Protein AF-A0A158R0H4-F1 (afdb_monomer_lite)

Structure (mmCIF, N/CA/C/O backbone):
data_AF-A0A158R0H4-F1
#
_entry.id   AF-A0A158R0H4-F1
#
loop_
_atom_site.group_PDB
_atom_site.id
_atom_site.type_symbol
_atom_site.label_atom_id
_atom_site.label_alt_id
_atom_site.label_comp_id
_atom_site.label_asym_id
_atom_site.label_entity_id
_atom_site.label_seq_id
_atom_site.pdbx_PDB_ins_code
_atom_site.Cartn_x
_atom_site.Cartn_y
_atom_site.Cartn_z
_atom_site.occupancy
_atom_site.B_iso_or_equiv
_atom_site.auth_seq_id
_atom_site.auth_comp_id
_atom_site.auth_asym_id
_atom_site.auth_atom_id
_atom_site.pdbx_PDB_model_num
ATOM 1 N N . MET A 1 1 ? 40.683 32.127 -16.963 1.00 43.47 1 MET A N 1
ATOM 2 C CA . MET A 1 1 ? 41.664 32.691 -17.918 1.00 43.47 1 MET A CA 1
ATOM 3 C C . MET A 1 1 ? 42.602 31.562 -18.291 1.00 43.47 1 MET A C 1
ATOM 5 O O . MET A 1 1 ? 43.414 31.174 -17.465 1.00 43.47 1 MET A O 1
ATOM 9 N N . THR A 1 2 ? 42.380 30.959 -19.452 1.00 36.75 2 THR A N 1
ATOM 10 C CA . THR A 1 2 ? 43.068 29.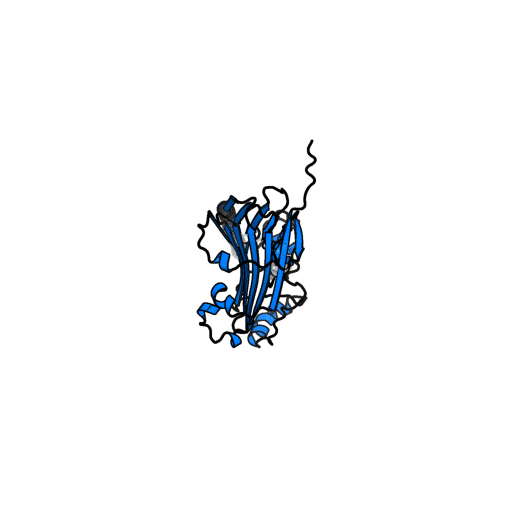752 -19.928 1.00 36.75 2 THR A CA 1
ATOM 11 C C . THR A 1 2 ? 44.446 30.086 -20.508 1.00 36.75 2 THR A C 1
ATOM 13 O O . THR A 1 2 ? 44.705 31.227 -20.900 1.00 36.75 2 THR A O 1
ATOM 16 N N . GLU A 1 3 ? 45.344 29.097 -20.501 1.00 38.19 3 GLU A N 1
ATOM 17 C CA . GLU A 1 3 ? 46.796 29.200 -20.740 1.00 38.19 3 GLU A CA 1
ATOM 18 C C . GLU A 1 3 ? 47.223 29.966 -22.002 1.00 38.19 3 GLU A C 1
ATOM 20 O O . GLU A 1 3 ? 48.320 30.524 -22.042 1.00 38.19 3 GLU A O 1
ATOM 25 N N . SER A 1 4 ? 46.340 30.109 -22.990 1.00 40.56 4 SER A N 1
ATOM 26 C CA . SER A 1 4 ? 46.595 30.841 -24.233 1.00 40.56 4 SER A CA 1
ATOM 27 C C . SER A 1 4 ? 46.918 32.331 -24.028 1.00 40.56 4 SER A C 1
ATOM 29 O O . SER A 1 4 ? 47.690 32.894 -24.799 1.00 40.56 4 SER A O 1
ATOM 31 N N . LEU A 1 5 ? 46.404 32.988 -22.974 1.00 42.03 5 LEU A N 1
ATOM 32 C CA . LEU A 1 5 ? 46.743 34.396 -22.690 1.00 42.03 5 LEU A CA 1
ATOM 33 C C . LEU A 1 5 ? 48.121 34.570 -22.028 1.00 42.03 5 LEU A C 1
ATOM 35 O O . LEU A 1 5 ? 48.741 35.619 -22.194 1.00 42.03 5 LEU A O 1
ATOM 39 N N . LYS A 1 6 ? 48.616 33.561 -21.295 1.00 43.66 6 LYS A N 1
ATOM 40 C CA . LYS A 1 6 ? 49.956 33.612 -20.680 1.00 43.66 6 LYS A CA 1
ATOM 41 C C . LYS A 1 6 ? 51.052 33.532 -21.745 1.00 43.66 6 LYS A C 1
ATOM 43 O O . LYS A 1 6 ? 52.052 34.232 -21.626 1.00 43.66 6 LYS A O 1
ATOM 48 N N . LEU A 1 7 ? 50.816 32.765 -22.812 1.00 41.84 7 LEU A N 1
ATOM 49 C CA . LEU A 1 7 ? 51.717 32.667 -23.964 1.00 41.84 7 LEU A CA 1
ATOM 50 C C . LEU A 1 7 ? 51.836 33.988 -24.736 1.00 41.84 7 LEU A C 1
ATOM 52 O O . LEU A 1 7 ? 52.945 34.401 -25.054 1.00 41.84 7 LEU A O 1
ATOM 56 N N . VAL A 1 8 ? 50.728 34.697 -24.973 1.00 43.34 8 VAL A N 1
ATOM 57 C CA . VAL A 1 8 ? 50.756 35.965 -25.729 1.00 43.34 8 VAL A CA 1
ATOM 58 C C . VAL A 1 8 ? 51.374 37.106 -24.912 1.00 43.34 8 VAL A C 1
ATOM 60 O O . VAL A 1 8 ? 52.144 37.898 -25.449 1.00 43.34 8 VAL A O 1
ATOM 63 N N . VAL A 1 9 ? 51.106 37.178 -23.603 1.00 45.78 9 VAL A N 1
ATOM 64 C CA . VAL A 1 9 ? 51.709 38.204 -22.730 1.00 45.78 9 VAL A CA 1
ATOM 65 C C . VAL A 1 9 ? 53.199 37.924 -22.484 1.00 45.78 9 VAL A C 1
ATOM 67 O O . VAL A 1 9 ? 53.998 38.858 -22.497 1.00 45.78 9 VAL A O 1
ATOM 70 N N . GLY A 1 10 ? 53.595 36.653 -22.344 1.00 41.56 10 GLY A N 1
ATOM 71 C CA . GLY A 1 10 ? 55.002 36.255 -22.221 1.00 41.56 10 GLY A CA 1
ATOM 72 C C . GLY A 1 10 ? 55.829 36.564 -23.473 1.00 41.56 10 GLY A C 1
ATOM 73 O O . GLY A 1 10 ? 56.959 37.034 -23.359 1.00 41.56 10 GLY A O 1
ATOM 74 N N . PHE A 1 11 ? 55.247 36.395 -24.665 1.00 43.25 11 PHE A N 1
ATOM 75 C CA . PHE A 1 11 ? 55.919 36.689 -25.937 1.00 43.25 11 PHE A CA 1
ATOM 76 C C . PHE A 1 11 ? 56.151 38.196 -26.156 1.00 43.25 11 PHE A C 1
ATOM 78 O O . PHE A 1 11 ? 57.165 38.597 -26.722 1.00 43.25 11 PHE A O 1
ATOM 85 N N . VAL A 1 12 ? 55.244 39.047 -25.660 1.00 43.91 12 VAL A N 1
ATOM 86 C CA . VAL A 1 12 ? 55.352 40.513 -25.785 1.00 43.91 12 VAL A CA 1
ATOM 87 C C . VAL A 1 12 ? 56.331 41.111 -24.767 1.00 43.91 12 VAL A C 1
ATOM 89 O O . VAL A 1 12 ? 57.024 42.073 -25.088 1.00 43.91 12 VAL A O 1
ATOM 92 N N . ILE A 1 13 ? 56.444 40.534 -23.566 1.00 46.69 13 ILE A N 1
ATOM 93 C CA . ILE A 1 13 ? 57.413 40.989 -22.553 1.00 46.69 13 ILE A CA 1
ATOM 94 C C . ILE A 1 13 ? 58.842 40.558 -22.931 1.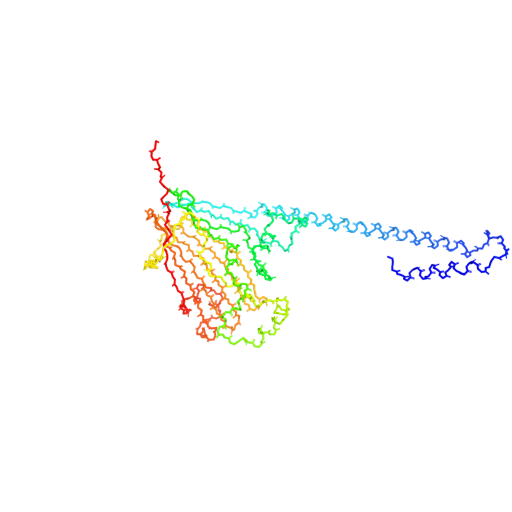00 46.69 13 ILE A C 1
ATOM 96 O O . ILE A 1 13 ? 59.766 41.356 -22.799 1.00 46.69 13 ILE A O 1
ATOM 100 N N . GLY A 1 14 ? 59.024 39.360 -23.504 1.00 38.00 14 GLY A N 1
ATOM 101 C CA . GLY A 1 14 ? 60.336 38.877 -23.960 1.00 38.00 14 GLY A CA 1
ATOM 102 C C . GLY A 1 14 ? 60.940 39.658 -25.137 1.00 38.00 14 GLY A C 1
ATOM 103 O O . GLY A 1 14 ? 62.160 39.731 -25.260 1.00 38.00 14 GLY A O 1
ATOM 104 N N . MET A 1 15 ? 60.119 40.301 -25.977 1.00 39.81 15 MET A N 1
ATOM 105 C CA . MET A 1 15 ? 60.614 41.168 -27.059 1.00 39.81 15 MET A CA 1
ATOM 106 C C . MET A 1 15 ? 61.136 42.530 -26.576 1.00 39.81 15 MET A C 1
ATOM 108 O O . MET A 1 15 ? 61.865 43.191 -27.313 1.00 39.81 15 MET A O 1
ATOM 112 N N . LEU A 1 16 ? 60.790 42.959 -25.358 1.00 42.88 16 LEU A N 1
ATOM 113 C CA . LEU A 1 16 ? 61.165 44.279 -24.841 1.00 42.88 16 LEU A CA 1
ATOM 114 C C . LEU A 1 16 ? 62.509 44.292 -24.095 1.00 42.88 16 LEU A C 1
ATOM 116 O O . LEU A 1 16 ? 63.085 45.366 -23.934 1.00 42.88 16 LEU A O 1
ATOM 120 N N . ASP A 1 17 ? 63.050 43.131 -23.713 1.00 40.06 17 ASP A N 1
ATOM 121 C CA . ASP A 1 17 ? 64.316 43.044 -22.963 1.00 40.06 17 ASP A CA 1
ATOM 122 C C . ASP A 1 17 ? 65.576 43.018 -23.846 1.00 40.06 17 ASP A C 1
ATOM 124 O O . ASP A 1 17 ? 66.674 43.294 -23.366 1.00 40.06 17 ASP A O 1
ATOM 128 N N . ASN A 1 18 ? 65.447 42.770 -25.156 1.00 39.09 18 ASN A N 1
ATOM 129 C CA . ASN A 1 18 ? 66.607 42.683 -26.055 1.00 39.09 18 ASN A CA 1
ATOM 130 C C . ASN A 1 18 ? 66.954 43.996 -26.779 1.00 39.09 18 ASN A C 1
ATOM 132 O O . ASN A 1 18 ? 67.809 44.022 -27.660 1.00 39.09 18 ASN A O 1
ATOM 136 N N . HIS A 1 19 ? 66.313 45.106 -26.405 1.00 34.75 19 HIS A N 1
ATOM 137 C CA . HIS A 1 19 ? 66.588 46.421 -26.986 1.00 34.75 19 HIS A CA 1
ATOM 138 C C . HIS A 1 19 ? 66.766 47.500 -25.916 1.00 34.75 19 HIS A C 1
ATOM 140 O O . HIS A 1 19 ? 66.220 48.601 -25.982 1.00 34.75 19 HIS A O 1
ATOM 146 N N . SER A 1 20 ? 67.616 47.222 -24.927 1.00 40.44 20 SER A N 1
ATOM 147 C CA . SER A 1 20 ? 68.204 48.302 -24.145 1.00 40.44 20 SER A CA 1
ATOM 148 C C . SER A 1 20 ? 69.226 49.036 -25.014 1.00 40.44 20 SER A C 1
ATOM 150 O O . SER A 1 20 ? 70.355 48.575 -25.176 1.00 40.44 20 SER A O 1
ATOM 152 N N . ARG A 1 21 ? 68.824 50.175 -25.595 1.00 38.72 21 ARG A N 1
ATOM 153 C CA . ARG A 1 21 ? 69.573 51.448 -25.537 1.00 38.72 21 ARG A CA 1
ATOM 154 C C . ARG A 1 21 ? 68.927 52.530 -26.404 1.00 38.72 21 ARG A C 1
ATOM 156 O O . ARG A 1 21 ? 68.893 52.427 -27.621 1.00 38.72 21 ARG A O 1
ATOM 163 N N . LYS A 1 22 ? 68.582 53.622 -25.709 1.00 43.88 22 LYS A N 1
ATOM 164 C CA . LYS A 1 22 ? 68.349 54.994 -26.189 1.00 43.88 22 LYS A CA 1
ATOM 165 C C . LYS A 1 22 ? 67.187 55.163 -27.174 1.00 43.88 22 LYS A C 1
ATOM 167 O O . LYS A 1 22 ? 67.374 54.944 -28.354 1.00 43.88 22 LYS A O 1
ATOM 172 N N . VAL A 1 23 ? 66.054 55.684 -26.692 1.00 37.31 23 VAL A N 1
ATOM 173 C CA . VAL A 1 23 ? 65.390 56.920 -27.174 1.00 37.31 23 VAL A CA 1
ATOM 174 C C . VAL A 1 23 ? 64.211 57.240 -26.234 1.00 37.31 23 VAL A C 1
ATOM 176 O O . VAL A 1 23 ? 63.509 56.357 -25.752 1.00 37.31 23 VAL A O 1
ATOM 179 N N . SER A 1 24 ? 64.039 58.528 -25.930 1.00 43.75 24 SER A N 1
ATOM 180 C CA . SER A 1 24 ? 62.977 59.112 -25.101 1.00 43.75 24 SER A CA 1
ATOM 181 C C . SER A 1 24 ? 61.578 58.822 -25.670 1.00 43.75 24 SER A C 1
ATOM 183 O O . SER A 1 24 ? 61.164 59.417 -26.663 1.00 43.75 24 SER A O 1
ATOM 185 N N . ALA A 1 25 ? 60.830 57.919 -25.037 1.00 43.94 25 ALA A N 1
ATOM 186 C CA . ALA A 1 25 ? 59.481 57.539 -25.451 1.00 43.94 25 ALA A CA 1
ATOM 187 C C . ALA A 1 25 ? 58.412 58.402 -24.751 1.00 43.94 25 ALA A C 1
ATOM 189 O O . ALA A 1 25 ? 57.782 57.985 -23.780 1.00 43.94 25 ALA A O 1
ATOM 190 N N . LYS A 1 26 ? 58.189 59.630 -25.236 1.00 41.16 26 LYS A N 1
ATOM 191 C CA . LYS A 1 26 ? 56.972 60.413 -24.913 1.00 41.16 26 LYS A CA 1
ATOM 192 C C . LYS A 1 26 ? 56.182 60.893 -26.137 1.00 41.16 26 LYS A C 1
ATOM 194 O O . LYS A 1 26 ? 55.166 61.564 -25.969 1.00 41.16 26 LYS A O 1
ATOM 199 N N . SER A 1 27 ? 56.573 60.504 -27.349 1.00 47.94 27 SER A N 1
ATOM 200 C CA . SER A 1 27 ? 55.958 61.000 -28.590 1.00 47.94 27 SER A CA 1
ATOM 201 C C . SER A 1 27 ? 55.704 59.920 -29.646 1.00 47.94 27 SER A C 1
ATOM 203 O O . SER A 1 27 ? 55.733 60.227 -30.832 1.00 47.94 27 SER A O 1
ATOM 205 N N . ASP A 1 28 ? 55.446 58.672 -29.242 1.00 42.53 28 ASP A N 1
ATOM 206 C CA . ASP A 1 28 ? 55.091 57.603 -30.186 1.00 42.53 28 ASP A CA 1
ATOM 207 C C . ASP A 1 28 ? 53.567 57.328 -30.169 1.00 42.53 28 ASP A C 1
ATOM 209 O O . ASP A 1 28 ? 53.013 56.975 -29.114 1.00 42.53 28 ASP A O 1
ATOM 213 N N . PRO A 1 29 ? 52.848 57.510 -31.297 1.00 47.34 29 PRO A N 1
ATOM 214 C CA . PRO A 1 29 ? 51.410 57.255 -31.397 1.00 47.34 29 PRO A CA 1
ATOM 215 C C . PRO A 1 29 ? 51.028 55.786 -31.153 1.00 47.34 29 PRO A C 1
ATOM 217 O O . PRO A 1 29 ? 49.902 55.525 -30.720 1.00 47.34 29 PRO A O 1
ATOM 220 N N . THR A 1 30 ? 51.949 54.833 -31.334 1.00 48.12 30 THR A N 1
ATOM 221 C CA . THR A 1 30 ? 51.695 53.402 -31.082 1.00 48.12 30 THR A CA 1
ATOM 222 C C . THR A 1 30 ? 51.589 53.074 -29.586 1.00 48.12 30 THR A C 1
ATOM 224 O O . THR A 1 30 ? 50.721 52.297 -29.178 1.00 48.12 30 THR A O 1
ATOM 227 N N . TYR A 1 31 ? 52.358 53.758 -28.729 1.00 45.59 31 TYR A N 1
ATOM 228 C CA . TYR A 1 31 ? 52.327 53.571 -27.271 1.00 45.59 31 TYR A CA 1
ATOM 229 C C . TYR A 1 31 ? 51.029 54.110 -26.635 1.00 45.59 31 TYR A C 1
ATOM 231 O O . TYR A 1 31 ? 50.460 53.501 -25.724 1.00 45.59 31 TYR A O 1
ATOM 239 N N . ARG A 1 32 ? 50.486 55.224 -27.157 1.00 45.75 32 ARG A N 1
ATOM 240 C CA . ARG A 1 32 ? 49.173 55.757 -26.731 1.00 45.75 32 ARG A CA 1
ATOM 241 C C . ARG A 1 32 ? 48.006 54.866 -27.164 1.00 45.75 32 ARG A C 1
ATOM 243 O O . ARG A 1 32 ? 47.012 54.800 -26.441 1.00 45.75 32 ARG A O 1
ATOM 250 N N . PHE A 1 33 ? 48.120 54.178 -28.302 1.00 45.41 33 PHE A N 1
ATOM 251 C CA . PHE A 1 33 ? 47.097 53.247 -28.784 1.00 45.41 33 PHE A CA 1
ATOM 252 C C . PHE A 1 33 ? 47.053 51.970 -27.931 1.00 45.41 33 PHE A C 1
ATOM 254 O O . PHE A 1 33 ? 45.975 51.557 -27.503 1.00 45.41 33 PHE A O 1
ATOM 261 N N . ALA A 1 34 ? 48.219 51.421 -27.568 1.00 47.84 34 ALA A N 1
ATOM 262 C CA . ALA A 1 34 ? 48.327 50.258 -26.684 1.00 47.84 34 ALA A CA 1
ATOM 263 C C . ALA A 1 34 ? 47.715 50.512 -25.289 1.00 47.84 34 ALA A C 1
ATOM 265 O O . ALA A 1 34 ? 46.907 49.716 -24.809 1.00 47.84 34 ALA A O 1
ATOM 266 N N . LEU A 1 35 ? 47.993 51.665 -24.666 1.00 47.31 35 LEU A N 1
ATOM 267 C CA . LEU A 1 35 ? 47.389 52.061 -23.381 1.00 47.31 35 LEU A CA 1
ATOM 268 C C . LEU A 1 35 ? 45.864 52.278 -23.463 1.00 47.31 35 LEU A C 1
ATOM 270 O O . LEU A 1 35 ? 45.149 51.988 -22.499 1.00 47.31 35 LEU A O 1
ATOM 274 N N . ARG A 1 36 ? 45.338 52.750 -24.605 1.00 43.84 36 ARG A N 1
ATOM 275 C CA . ARG A 1 36 ? 43.887 52.891 -24.839 1.00 43.84 36 ARG A CA 1
ATOM 276 C C . ARG A 1 36 ? 43.207 51.533 -25.018 1.00 43.84 36 ARG A C 1
ATOM 278 O O . ARG A 1 36 ? 42.149 51.325 -24.432 1.00 43.84 36 ARG A O 1
ATOM 285 N N . CYS A 1 37 ? 43.828 50.601 -25.741 1.00 45.50 37 CYS A N 1
ATOM 286 C CA . CYS A 1 37 ? 43.327 49.234 -25.904 1.00 45.50 37 CYS A CA 1
ATOM 287 C C . CYS A 1 37 ? 43.326 48.447 -24.586 1.00 45.50 37 CYS A C 1
ATOM 289 O O . CYS A 1 37 ? 42.358 47.740 -24.320 1.00 45.50 37 CYS A O 1
ATOM 291 N N . VAL A 1 38 ? 44.340 48.614 -23.725 1.00 46.72 38 VAL A N 1
ATOM 292 C CA . VAL A 1 38 ? 44.373 47.988 -22.388 1.00 46.72 38 VAL A CA 1
ATOM 293 C C . VAL A 1 38 ? 43.296 48.570 -21.462 1.00 46.72 38 VAL A C 1
ATOM 295 O O . VAL A 1 38 ? 42.627 47.823 -20.753 1.00 46.72 38 VAL A O 1
ATOM 298 N N . ARG A 1 39 ? 43.047 49.887 -21.496 1.00 41.16 39 ARG A N 1
ATOM 299 C CA . ARG A 1 39 ? 41.948 50.499 -20.721 1.00 41.16 39 ARG A CA 1
ATOM 300 C C . ARG A 1 39 ? 40.560 50.115 -21.251 1.00 41.16 39 ARG A C 1
ATOM 302 O O . ARG A 1 39 ? 39.646 49.910 -20.456 1.00 41.16 39 ARG A O 1
ATOM 309 N N . PHE A 1 40 ? 40.398 49.974 -22.568 1.00 37.56 40 PHE A N 1
ATOM 310 C CA . PHE A 1 40 ? 39.137 49.546 -23.183 1.00 37.56 40 PHE A CA 1
ATOM 311 C C . PHE A 1 40 ? 38.857 48.059 -22.920 1.00 37.56 40 PHE A C 1
ATOM 313 O O . PHE A 1 40 ? 37.729 47.702 -22.591 1.00 37.56 40 PHE A O 1
ATOM 320 N N . SER A 1 41 ? 39.881 47.197 -22.961 1.00 39.62 41 SER A N 1
ATOM 321 C CA . SER A 1 41 ? 39.750 45.775 -22.621 1.00 39.62 41 SER A CA 1
ATOM 322 C C . SER A 1 41 ? 39.502 45.549 -21.128 1.00 39.62 41 SER A C 1
ATOM 324 O O . SER A 1 41 ? 38.677 44.706 -20.786 1.00 39.62 41 SER A O 1
ATOM 326 N N . GLN A 1 42 ? 40.106 46.345 -20.235 1.00 40.91 42 GLN A N 1
ATOM 327 C CA . GLN A 1 42 ? 39.783 46.332 -18.803 1.00 40.91 42 GLN A CA 1
ATOM 328 C C . GLN A 1 42 ? 38.352 46.822 -18.531 1.00 40.91 42 GLN A C 1
ATOM 330 O O . GLN A 1 42 ? 37.645 46.193 -17.751 1.00 40.91 42 GLN A O 1
ATOM 335 N N . SER A 1 43 ? 37.878 47.872 -19.211 1.00 39.88 43 SER A N 1
ATOM 336 C CA . SER A 1 43 ? 36.496 48.366 -19.083 1.00 39.88 43 SER A CA 1
ATOM 337 C C . SER A 1 43 ? 35.455 47.370 -19.626 1.00 39.88 43 SER A C 1
ATOM 339 O O . SER A 1 43 ? 34.443 47.114 -18.972 1.00 39.88 43 SER A O 1
ATOM 341 N N . LEU A 1 44 ? 35.729 46.719 -20.764 1.00 40.84 44 LEU A N 1
ATOM 342 C CA . LEU A 1 44 ? 34.905 45.636 -21.319 1.00 40.84 44 LEU A CA 1
ATOM 343 C C . LEU A 1 44 ? 34.933 44.372 -20.452 1.00 40.84 44 LEU A C 1
ATOM 345 O O . LEU A 1 44 ? 33.901 43.718 -20.301 1.00 40.84 44 LEU A O 1
ATOM 349 N N . ALA A 1 45 ? 36.080 44.034 -19.859 1.00 46.19 45 ALA A N 1
ATOM 350 C CA . ALA A 1 45 ? 36.199 42.927 -18.917 1.00 46.19 45 ALA A CA 1
ATOM 351 C C . ALA A 1 45 ? 35.435 43.218 -17.621 1.00 46.19 45 ALA A C 1
ATOM 353 O O . ALA A 1 45 ? 34.702 42.347 -17.171 1.00 46.19 45 ALA A O 1
ATOM 354 N N . LEU A 1 46 ? 35.517 44.434 -17.065 1.00 42.88 46 LEU A N 1
ATOM 355 C CA . LEU A 1 46 ? 34.702 44.862 -15.922 1.00 42.88 46 LEU A CA 1
ATOM 356 C C . LEU A 1 46 ? 33.207 44.862 -16.265 1.00 42.88 46 LEU A C 1
ATOM 358 O O . LEU A 1 46 ? 32.424 44.329 -15.492 1.00 42.88 46 LEU A O 1
ATOM 362 N N . SER A 1 47 ? 32.797 45.353 -17.437 1.00 40.84 47 SER A N 1
ATOM 363 C CA . SER A 1 47 ? 31.390 45.334 -17.865 1.00 40.84 47 SER A CA 1
ATOM 364 C C . SER A 1 47 ? 30.855 43.908 -18.060 1.00 40.84 47 SER A C 1
ATOM 366 O O . SER A 1 47 ? 29.745 43.604 -17.628 1.00 40.84 47 SER A O 1
ATOM 368 N N . ARG A 1 48 ? 31.651 42.995 -18.638 1.00 40.50 48 ARG A N 1
ATOM 369 C CA . ARG A 1 48 ? 31.291 41.570 -18.761 1.00 40.50 48 ARG A CA 1
ATOM 370 C C . ARG A 1 48 ? 31.262 40.856 -17.409 1.00 40.50 48 ARG A C 1
ATOM 372 O O . ARG A 1 48 ? 30.363 40.052 -17.200 1.00 40.50 48 ARG A O 1
ATOM 379 N N . LYS A 1 49 ? 32.180 41.175 -16.490 1.00 43.75 49 LYS A N 1
ATOM 380 C CA . LYS A 1 49 ? 32.228 40.599 -15.134 1.00 43.75 49 LYS A CA 1
ATOM 381 C C . LYS A 1 49 ? 31.081 41.111 -14.258 1.00 43.75 49 LYS A C 1
ATOM 383 O O . LYS A 1 49 ? 30.473 40.330 -13.543 1.00 43.75 49 LYS A O 1
ATOM 388 N N . VAL A 1 50 ? 30.728 42.393 -14.361 1.00 44.66 50 VAL A N 1
ATOM 389 C CA . VAL A 1 50 ? 29.570 42.988 -13.670 1.00 44.66 50 VAL A CA 1
ATOM 390 C C . VAL A 1 50 ? 28.262 42.429 -14.233 1.00 44.66 50 VAL A C 1
ATOM 392 O O . VAL A 1 50 ? 27.387 42.059 -13.458 1.00 44.66 50 VAL A O 1
ATOM 395 N N . LYS A 1 51 ? 28.143 42.260 -15.560 1.00 42.81 51 LYS A N 1
ATOM 396 C CA . LYS A 1 51 ? 26.983 41.593 -16.176 1.00 42.81 51 LYS A CA 1
ATOM 397 C C . LYS A 1 51 ? 26.885 40.111 -15.803 1.00 42.81 51 LYS A C 1
ATOM 399 O O . LYS A 1 51 ? 25.784 39.656 -15.534 1.00 42.81 51 LYS A O 1
ATOM 404 N N . SER A 1 52 ? 27.994 39.366 -15.734 1.00 45.19 52 SER A N 1
ATOM 405 C CA . SER A 1 52 ? 27.976 37.950 -15.329 1.00 45.19 52 SER A CA 1
ATOM 406 C C . SER A 1 52 ? 27.689 37.761 -13.838 1.00 45.19 52 SER A C 1
ATOM 408 O O . SER A 1 52 ? 27.006 36.813 -13.472 1.00 45.19 52 SER A O 1
ATOM 410 N N . VAL A 1 53 ? 28.184 38.659 -12.977 1.00 51.16 53 VAL A N 1
ATOM 411 C CA . VAL A 1 53 ? 27.856 38.665 -11.541 1.00 51.16 53 VAL A CA 1
ATOM 412 C C . VAL A 1 53 ? 26.390 39.042 -11.341 1.00 51.16 53 VAL A C 1
A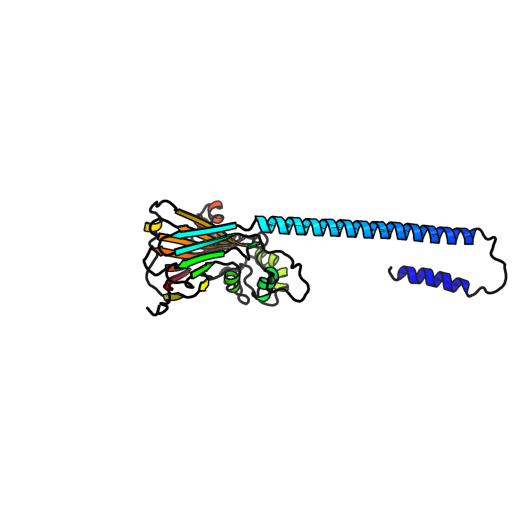TOM 414 O O . VAL A 1 53 ? 25.704 38.355 -10.599 1.00 51.16 53 VAL A O 1
ATOM 417 N N . SER A 1 54 ? 25.883 40.043 -12.069 1.00 56.56 54 SER A N 1
ATOM 418 C CA . SER A 1 54 ? 24.468 40.429 -12.038 1.00 56.56 54 SER A CA 1
ATOM 419 C C . SER A 1 54 ? 23.550 39.310 -12.537 1.00 56.56 54 SER A C 1
ATOM 421 O O . SER A 1 54 ? 22.564 39.023 -11.874 1.00 56.56 54 SER A O 1
ATOM 423 N N . LEU A 1 55 ? 23.889 38.614 -13.631 1.00 50.91 55 LEU A N 1
ATOM 424 C CA . LEU A 1 55 ? 23.101 37.470 -14.106 1.00 50.91 55 LEU A CA 1
ATOM 425 C C . LEU A 1 55 ? 23.120 36.311 -13.103 1.00 50.91 55 LEU A C 1
ATOM 427 O O . LEU A 1 55 ? 22.081 35.734 -12.818 1.00 50.91 55 LEU A O 1
ATOM 431 N N . CYS A 1 56 ? 24.288 35.993 -12.538 1.00 52.41 56 CYS A N 1
ATOM 432 C CA . CYS A 1 56 ? 24.430 34.937 -11.535 1.00 52.41 56 CYS A CA 1
ATOM 433 C C . CYS A 1 56 ? 23.672 35.281 -10.243 1.00 52.41 56 CYS A C 1
ATOM 435 O O . CYS A 1 56 ? 23.064 34.410 -9.630 1.00 52.41 56 CYS A O 1
ATOM 437 N N . GLN A 1 57 ? 23.654 36.556 -9.856 1.00 54.09 57 GLN A N 1
ATOM 438 C CA . GLN A 1 57 ? 22.908 37.043 -8.702 1.00 54.09 57 GLN A CA 1
ATOM 439 C C . GLN A 1 57 ? 21.396 37.031 -8.955 1.00 54.09 57 GLN A C 1
ATOM 441 O O . GLN A 1 57 ? 20.664 36.545 -8.106 1.00 54.09 57 GLN A O 1
ATOM 446 N N . ILE A 1 58 ? 20.940 37.421 -10.149 1.00 57.81 58 ILE A N 1
ATOM 447 C CA . ILE A 1 58 ? 19.534 37.296 -10.567 1.00 57.81 58 ILE A CA 1
ATOM 448 C C . ILE A 1 58 ? 19.108 35.825 -10.610 1.00 57.81 58 ILE A C 1
ATOM 450 O O . ILE A 1 58 ? 18.035 35.491 -10.123 1.00 57.81 58 ILE A O 1
ATOM 454 N N . MET A 1 59 ? 19.944 34.928 -11.142 1.00 51.53 59 MET A N 1
ATOM 455 C CA . MET A 1 59 ? 19.668 33.487 -11.158 1.00 51.53 59 MET A CA 1
ATOM 456 C C . MET A 1 59 ? 19.629 32.898 -9.744 1.00 51.53 59 MET A C 1
ATOM 458 O O . MET A 1 59 ? 18.768 32.073 -9.457 1.00 51.53 59 MET A O 1
ATOM 462 N N . LYS A 1 60 ? 20.513 33.340 -8.840 1.00 56.06 60 LYS A N 1
ATOM 463 C CA . LYS A 1 60 ? 20.482 32.947 -7.424 1.00 56.06 60 LYS A CA 1
ATOM 464 C C . LYS A 1 60 ? 19.242 33.476 -6.711 1.00 56.06 60 LYS A C 1
ATOM 466 O O . LYS A 1 60 ? 18.597 32.715 -6.008 1.00 56.06 60 LYS A O 1
ATOM 471 N N . GLU A 1 61 ? 18.874 34.736 -6.915 1.00 54.84 61 GLU A N 1
ATOM 472 C CA . GLU A 1 61 ? 17.662 35.338 -6.347 1.00 54.84 61 GLU A CA 1
ATOM 473 C C . GLU A 1 61 ? 16.391 34.677 -6.901 1.00 54.84 61 GLU A C 1
ATOM 475 O O . GLU A 1 61 ? 15.464 34.400 -6.146 1.00 54.84 61 GLU A O 1
ATOM 480 N N . GLN A 1 62 ? 16.357 34.337 -8.194 1.00 54.38 62 GLN A N 1
ATOM 481 C CA . GLN A 1 62 ? 15.276 33.553 -8.800 1.00 54.38 62 GLN A CA 1
ATOM 482 C C . GLN A 1 62 ? 15.229 32.120 -8.261 1.00 54.38 62 GLN A C 1
ATOM 484 O O . GLN A 1 62 ? 14.138 31.621 -7.991 1.00 54.38 62 GLN A O 1
ATOM 489 N N . SER A 1 63 ? 16.378 31.471 -8.058 1.00 55.91 63 SER A N 1
ATOM 490 C CA . SER A 1 63 ? 16.477 30.143 -7.440 1.00 55.91 63 SER A CA 1
ATOM 491 C C . SER A 1 63 ? 15.984 30.162 -5.993 1.00 55.91 63 SER A C 1
ATOM 493 O O . SER A 1 63 ? 15.183 29.313 -5.623 1.00 55.91 63 SER A O 1
ATOM 495 N N . LEU A 1 64 ? 16.403 31.152 -5.197 1.00 57.66 64 LEU A N 1
ATOM 496 C CA . LEU A 1 64 ? 15.989 31.338 -3.802 1.00 57.66 64 LEU A CA 1
ATOM 497 C C . LEU A 1 64 ? 14.484 31.608 -3.701 1.00 57.66 64 LEU A C 1
ATOM 499 O O . LEU A 1 64 ? 13.774 30.970 -2.927 1.00 57.66 64 LEU A O 1
ATOM 503 N N . ARG A 1 65 ? 13.968 32.490 -4.561 1.00 57.06 65 ARG A N 1
ATOM 504 C CA . ARG A 1 65 ? 12.535 32.778 -4.644 1.00 57.06 65 ARG A CA 1
ATOM 505 C C . ARG A 1 65 ? 11.734 31.551 -5.084 1.00 57.06 65 ARG A C 1
ATOM 507 O O . ARG A 1 65 ? 10.649 31.318 -4.564 1.00 57.06 65 ARG A O 1
ATOM 514 N N . SER A 1 66 ? 12.268 30.740 -5.997 1.00 59.59 66 SER A N 1
ATOM 515 C CA . SER A 1 66 ? 11.648 29.475 -6.412 1.00 59.59 66 SER A CA 1
ATOM 516 C C . SER A 1 66 ? 11.657 28.444 -5.283 1.00 59.59 66 SER A C 1
ATOM 518 O O . SER A 1 66 ? 10.629 27.815 -5.046 1.00 59.59 66 SER A O 1
ATOM 520 N N . SER A 1 67 ? 12.757 28.311 -4.532 1.00 64.06 67 SER A N 1
ATOM 521 C CA . SER A 1 67 ? 12.818 27.425 -3.363 1.00 64.06 67 SER A CA 1
ATOM 522 C C . SER A 1 67 ? 11.874 27.868 -2.247 1.00 64.06 67 SER A C 1
ATOM 524 O O . SER A 1 67 ? 11.239 27.026 -1.622 1.00 64.06 67 SER A O 1
ATOM 526 N N . GLU A 1 68 ? 11.701 29.174 -2.029 1.00 62.16 68 GLU A N 1
ATOM 527 C CA . GLU A 1 68 ? 10.736 29.704 -1.059 1.00 62.16 68 GLU A CA 1
ATOM 528 C C . GLU A 1 68 ? 9.286 29.465 -1.497 1.00 62.16 68 GLU A C 1
ATOM 530 O O . GLU A 1 68 ? 8.450 29.086 -0.675 1.00 62.16 68 GLU A O 1
ATOM 535 N N . ILE A 1 69 ? 8.984 29.630 -2.791 1.00 67.44 69 ILE A N 1
ATOM 536 C CA . ILE A 1 69 ? 7.669 29.310 -3.364 1.00 67.44 69 ILE A CA 1
ATOM 537 C C . ILE A 1 69 ? 7.381 27.811 -3.233 1.00 67.44 69 ILE A C 1
ATOM 539 O O . ILE A 1 69 ? 6.293 27.448 -2.787 1.00 67.44 69 ILE A O 1
ATOM 543 N N . LEU A 1 70 ? 8.350 26.946 -3.550 1.00 64.50 70 LEU A N 1
ATOM 544 C CA . LEU A 1 70 ? 8.243 25.496 -3.368 1.00 64.50 70 LEU A CA 1
ATOM 545 C C . LEU A 1 70 ? 8.041 25.145 -1.889 1.00 64.50 70 LEU A C 1
ATOM 547 O O . LEU A 1 70 ? 7.097 24.438 -1.558 1.00 64.50 70 LEU A O 1
ATOM 551 N N . ALA A 1 71 ? 8.835 25.706 -0.976 1.00 63.44 71 ALA A N 1
ATOM 552 C CA . ALA A 1 71 ? 8.694 25.488 0.464 1.00 63.44 71 ALA A CA 1
ATOM 553 C C . ALA A 1 71 ? 7.349 25.986 1.024 1.00 63.44 71 ALA A C 1
ATOM 555 O O . ALA A 1 71 ? 6.789 25.401 1.954 1.00 63.44 71 ALA A O 1
ATOM 556 N N . HIS A 1 72 ? 6.804 27.073 0.477 1.00 60.75 72 HIS A N 1
ATOM 557 C CA . HIS A 1 72 ? 5.473 27.559 0.823 1.00 60.75 72 HIS A CA 1
ATOM 558 C C . HIS A 1 72 ? 4.370 26.657 0.241 1.00 60.75 72 HIS A C 1
ATOM 560 O O . HIS A 1 72 ? 3.390 26.369 0.929 1.00 60.75 72 HIS A O 1
ATOM 566 N N . ALA A 1 73 ? 4.514 26.187 -1.001 1.00 60.56 73 ALA A N 1
ATOM 567 C CA . ALA A 1 73 ? 3.597 25.227 -1.612 1.00 60.56 73 ALA A CA 1
ATOM 568 C C . ALA A 1 73 ? 3.566 23.905 -0.825 1.00 60.56 73 ALA A C 1
ATOM 570 O O . ALA A 1 73 ? 2.482 23.418 -0.523 1.00 60.56 73 ALA A O 1
ATOM 571 N N . ARG A 1 74 ? 4.725 23.399 -0.377 1.00 62.16 74 ARG A N 1
ATOM 572 C CA . ARG A 1 74 ? 4.852 22.211 0.494 1.00 62.16 74 ARG A CA 1
ATOM 573 C C . ARG A 1 74 ? 4.057 22.344 1.784 1.00 62.16 74 ARG A C 1
ATOM 575 O O . ARG A 1 74 ? 3.245 21.485 2.105 1.00 62.16 74 ARG A O 1
ATOM 582 N N . ARG A 1 75 ? 4.222 23.468 2.491 1.00 61.16 75 ARG A N 1
ATOM 583 C CA . ARG A 1 75 ? 3.484 23.739 3.737 1.00 61.16 75 ARG A CA 1
ATOM 584 C C . ARG A 1 75 ? 1.967 23.773 3.544 1.00 61.16 75 ARG A C 1
ATOM 586 O O . ARG A 1 75 ? 1.243 23.515 4.496 1.00 61.16 75 ARG A O 1
ATOM 593 N N . ARG A 1 76 ? 1.489 24.088 2.335 1.00 62.03 76 ARG A N 1
ATOM 594 C CA . ARG A 1 76 ? 0.063 24.034 1.978 1.00 62.03 76 ARG A CA 1
ATOM 595 C C . ARG A 1 76 ? -0.390 22.681 1.424 1.00 62.03 76 ARG A C 1
ATOM 597 O O . ARG A 1 76 ? -1.587 22.425 1.442 1.00 62.03 76 ARG A O 1
ATOM 604 N N . ALA A 1 77 ? 0.527 21.856 0.919 1.00 68.44 77 ALA A N 1
ATOM 605 C CA . ALA A 1 77 ? 0.225 20.546 0.350 1.00 68.44 77 ALA A CA 1
ATOM 606 C C . ALA A 1 77 ? -0.042 19.490 1.429 1.00 68.44 77 ALA A C 1
ATOM 608 O O . ALA A 1 77 ? -0.840 18.583 1.195 1.00 68.44 77 ALA A O 1
ATOM 609 N N . ARG A 1 78 ? 0.580 19.625 2.612 1.00 85.38 78 ARG A N 1
ATOM 610 C CA . ARG A 1 78 ? 0.355 18.684 3.710 1.00 85.38 78 ARG A CA 1
ATOM 611 C C . ARG A 1 78 ? -1.098 18.743 4.176 1.00 85.38 78 ARG A C 1
ATOM 613 O O . ARG A 1 78 ? -1.552 19.755 4.711 1.00 85.38 78 ARG A O 1
ATOM 620 N N . LYS A 1 79 ? -1.800 17.628 4.023 1.00 92.75 79 LYS A N 1
ATOM 621 C CA . LYS A 1 79 ? -3.170 17.423 4.490 1.00 92.75 79 LYS A CA 1
ATOM 622 C C . LYS A 1 79 ? -3.165 16.295 5.512 1.00 92.75 79 LYS A C 1
ATOM 624 O O . LYS A 1 79 ? -2.445 15.317 5.348 1.00 92.75 79 LYS A O 1
ATOM 629 N N . GLN A 1 80 ? -3.965 16.429 6.559 1.00 95.19 80 GLN A N 1
ATOM 630 C CA . GLN A 1 80 ? -4.158 15.382 7.554 1.00 95.19 80 GLN A CA 1
ATOM 631 C C . GLN A 1 80 ? -5.644 15.265 7.864 1.00 95.19 80 GLN A C 1
ATOM 633 O O . GLN A 1 80 ? -6.320 16.279 8.038 1.00 95.19 80 GLN A O 1
ATOM 638 N N . GLU A 1 81 ? -6.138 14.036 7.899 1.00 96.38 81 GLU A N 1
ATOM 639 C CA . GLU A 1 81 ? -7.497 13.709 8.308 1.00 96.38 81 GLU A CA 1
ATOM 640 C C . GLU A 1 81 ? -7.450 12.610 9.360 1.00 96.38 81 GLU A C 1
ATOM 642 O O . GLU A 1 81 ? -6.649 11.677 9.272 1.00 96.38 81 GLU A O 1
ATOM 647 N N . GLU A 1 82 ? -8.326 12.738 10.345 1.00 96.75 82 GLU A N 1
ATOM 648 C CA . GLU A 1 82 ? -8.464 11.799 11.446 1.00 96.75 82 GLU A CA 1
ATOM 649 C C . GLU A 1 82 ? -9.926 11.398 11.589 1.00 96.75 82 GLU A C 1
ATOM 651 O O . GLU A 1 82 ? -10.835 12.195 11.333 1.00 96.75 82 GLU A O 1
ATOM 656 N N . PHE A 1 83 ? -10.152 10.149 11.975 1.00 95.94 83 PHE A N 1
ATOM 657 C CA . PHE A 1 83 ? -11.488 9.619 12.180 1.00 95.94 83 PHE A CA 1
ATOM 658 C C . PHE A 1 83 ? -11.477 8.542 13.256 1.00 95.94 83 PHE A C 1
ATOM 660 O O . PHE A 1 83 ? -10.632 7.654 13.237 1.00 95.94 83 PHE A O 1
ATOM 667 N N . ASP A 1 84 ? -12.457 8.576 14.151 1.00 94.06 84 ASP A N 1
ATOM 668 C CA . ASP A 1 84 ? -12.616 7.588 15.213 1.00 94.06 84 ASP A CA 1
ATOM 669 C C . ASP A 1 84 ? -13.895 6.789 15.006 1.00 94.06 84 ASP A C 1
ATOM 671 O O . ASP A 1 84 ? -14.991 7.347 14.873 1.00 94.06 84 ASP A O 1
ATOM 675 N N . ARG A 1 85 ? -13.771 5.460 15.003 1.00 91.81 85 ARG A N 1
ATOM 676 C CA . ARG A 1 85 ? -14.927 4.563 14.974 1.00 91.81 85 ARG A CA 1
ATOM 677 C C . ARG A 1 85 ? -14.576 3.154 15.423 1.00 91.81 85 ARG A C 1
ATOM 679 O O . ARG A 1 85 ? -13.541 2.619 15.053 1.00 91.81 85 ARG A O 1
ATOM 686 N N . GLY A 1 86 ? -15.487 2.527 16.168 1.00 86.62 86 GLY A N 1
ATOM 687 C CA . GLY A 1 86 ? -15.461 1.075 16.359 1.00 86.62 86 GLY A CA 1
ATOM 688 C C . GLY A 1 86 ? -14.287 0.534 17.169 1.00 86.62 86 GLY A C 1
ATOM 689 O O . GLY A 1 86 ? -13.917 -0.620 16.999 1.00 86.62 86 GLY A O 1
ATOM 690 N N . GLY A 1 87 ? -13.668 1.361 18.014 1.00 91.62 87 GLY A N 1
ATOM 691 C CA . GLY A 1 87 ? -12.433 0.984 18.704 1.00 91.62 87 GLY A CA 1
ATOM 692 C C . GLY A 1 87 ? -11.160 1.245 17.892 1.00 91.62 87 GLY A C 1
ATOM 693 O O . GLY A 1 87 ? -10.081 0.840 18.322 1.00 91.62 87 GLY A O 1
ATOM 694 N N . PHE A 1 88 ? -11.269 1.943 16.758 1.00 95.25 88 PHE A N 1
ATOM 695 C CA . PHE A 1 88 ? -10.152 2.306 15.893 1.00 95.25 88 PHE A CA 1
ATOM 696 C C . PHE A 1 88 ? -10.058 3.819 15.689 1.00 95.25 88 PHE A C 1
ATOM 698 O O . PHE A 1 88 ? -11.075 4.499 15.535 1.00 95.25 88 PHE A O 1
ATOM 705 N N . HIS A 1 89 ? -8.824 4.313 15.674 1.00 96.38 89 HIS A N 1
ATOM 706 C CA . HIS A 1 89 ? -8.463 5.662 15.265 1.00 96.38 89 HIS A CA 1
ATOM 707 C C . HIS A 1 89 ? -7.716 5.570 13.938 1.00 96.38 89 HIS A C 1
ATOM 709 O O . HIS A 1 89 ? -6.696 4.882 13.826 1.00 96.38 89 HIS A O 1
ATOM 715 N N . PHE A 1 90 ? -8.242 6.241 12.926 1.00 97.06 90 PHE A N 1
ATOM 716 C CA . PHE A 1 90 ? -7.672 6.294 11.592 1.00 97.06 90 PHE A CA 1
ATOM 717 C C . PHE A 1 90 ? -6.992 7.641 11.404 1.00 97.06 90 PHE A C 1
ATOM 719 O O . PHE A 1 90 ? -7.625 8.676 11.588 1.00 97.06 90 PHE A O 1
ATOM 726 N N . THR A 1 91 ? -5.735 7.630 10.976 1.00 97.56 91 THR A N 1
ATOM 727 C CA . THR A 1 91 ? -4.981 8.841 10.639 1.00 97.56 91 THR A CA 1
ATOM 728 C C . THR A 1 91 ? -4.476 8.716 9.212 1.00 97.56 91 THR A C 1
ATOM 730 O O . THR A 1 91 ? -3.735 7.786 8.891 1.00 97.56 91 THR A O 1
ATOM 733 N N . ALA A 1 92 ? -4.860 9.651 8.351 1.00 97.50 92 ALA A N 1
ATOM 734 C CA . ALA A 1 92 ? -4.381 9.741 6.981 1.00 97.50 92 ALA A CA 1
ATOM 735 C C . ALA A 1 92 ? -3.604 11.045 6.795 1.00 97.50 92 ALA A C 1
ATOM 737 O O . ALA A 1 92 ? -4.129 12.128 7.048 1.00 97.50 92 ALA A O 1
ATOM 738 N N . VAL A 1 93 ? -2.355 10.940 6.351 1.00 96.88 93 VAL A N 1
ATOM 739 C CA . VAL A 1 93 ? -1.481 12.076 6.050 1.00 96.88 93 VAL A CA 1
ATOM 740 C C . VAL A 1 93 ? -1.119 12.021 4.576 1.00 96.88 93 VAL A C 1
ATOM 742 O O . VAL A 1 93 ? -0.632 11.001 4.093 1.00 96.88 93 VAL A O 1
ATOM 745 N N . TRP A 1 94 ? -1.334 13.134 3.885 1.00 95.12 94 TRP A N 1
ATOM 746 C CA . TRP A 1 94 ? -0.883 13.364 2.520 1.00 95.12 94 TRP A CA 1
ATOM 747 C C . TRP A 1 94 ? 0.148 14.475 2.524 1.00 95.12 94 TRP A C 1
ATOM 749 O O . TRP A 1 94 ? -0.009 15.474 3.229 1.00 95.12 94 TRP A O 1
ATOM 759 N N . ASP A 1 95 ? 1.171 14.320 1.706 1.00 92.50 95 ASP A N 1
ATOM 760 C CA . ASP A 1 95 ? 2.235 15.284 1.524 1.00 92.50 95 ASP A CA 1
ATOM 761 C C . ASP A 1 95 ? 2.750 15.256 0.075 1.00 92.50 95 ASP A C 1
ATOM 763 O O . ASP A 1 95 ? 2.247 14.530 -0.784 1.00 92.50 95 ASP A O 1
ATOM 767 N N . HIS A 1 96 ? 3.733 16.100 -0.212 1.00 88.88 96 HIS A N 1
ATOM 768 C CA . HIS A 1 96 ? 4.363 16.230 -1.520 1.00 88.88 96 HIS A CA 1
ATOM 769 C C . HIS A 1 96 ? 5.319 15.073 -1.858 1.00 88.88 96 HIS A C 1
ATOM 771 O O . HIS A 1 96 ? 5.769 14.329 -0.986 1.00 88.88 96 HIS A O 1
ATOM 777 N N . ILE A 1 97 ? 5.644 14.961 -3.150 1.00 92.50 97 ILE A N 1
ATOM 778 C CA . ILE A 1 97 ? 6.623 14.009 -3.691 1.00 92.50 97 ILE A CA 1
ATOM 779 C C . ILE A 1 97 ? 8.034 14.351 -3.183 1.00 92.50 97 ILE A C 1
ATOM 781 O O . ILE A 1 97 ? 8.371 15.521 -2.980 1.00 92.50 97 ILE A O 1
ATOM 785 N N . LEU A 1 98 ? 8.854 13.319 -2.996 1.00 90.31 98 LEU A N 1
ATOM 786 C CA . LEU A 1 98 ? 10.253 13.390 -2.602 1.00 90.31 98 LEU A CA 1
ATOM 787 C C . LEU A 1 98 ? 11.059 14.272 -3.561 1.00 90.31 98 LEU A C 1
ATOM 789 O O . LEU A 1 98 ? 10.970 14.156 -4.780 1.00 90.31 98 LEU A O 1
ATOM 793 N N . GLU A 1 99 ? 11.897 15.135 -3.002 1.00 85.25 99 GLU A N 1
ATOM 794 C CA . GLU A 1 99 ? 12.756 16.005 -3.798 1.00 85.25 99 GLU A CA 1
ATOM 795 C C . GLU A 1 99 ? 13.880 15.233 -4.488 1.00 85.25 99 GLU A C 1
ATOM 797 O O . GLU A 1 99 ? 14.464 14.305 -3.926 1.00 85.25 99 GLU A O 1
ATOM 802 N N . SER A 1 100 ? 14.252 15.687 -5.685 1.00 82.50 100 SER A N 1
ATOM 803 C CA . SER A 1 100 ? 15.373 15.125 -6.441 1.00 82.50 100 SER A CA 1
ATOM 804 C C . SER A 1 100 ? 16.737 15.408 -5.804 1.00 82.50 100 SER A C 1
ATOM 806 O O . SER A 1 100 ? 17.701 14.710 -6.096 1.00 82.50 100 SER A O 1
ATOM 808 N N . GLN A 1 101 ? 16.852 16.463 -4.990 1.00 81.12 101 GLN A N 1
ATOM 809 C CA . GLN A 1 101 ? 18.112 16.912 -4.395 1.00 81.12 101 GLN A CA 1
ATOM 810 C C . GLN A 1 101 ? 17.892 17.345 -2.945 1.00 81.12 101 GLN A C 1
ATOM 812 O O . GLN A 1 101 ? 16.892 17.986 -2.625 1.00 81.12 101 GLN A O 1
ATOM 817 N N . CYS A 1 102 ? 18.844 17.026 -2.069 1.00 80.50 102 CYS A N 1
ATOM 818 C CA . CYS A 1 102 ? 18.890 17.574 -0.719 1.00 80.50 102 CYS A CA 1
ATOM 819 C C . CYS A 1 102 ? 19.486 18.992 -0.727 1.00 80.50 102 CYS A C 1
ATOM 821 O O . CYS A 1 102 ? 20.388 19.290 -1.505 1.00 80.50 102 CYS A O 1
ATOM 823 N N . SER A 1 103 ? 19.003 19.865 0.161 1.00 71.44 103 SER A N 1
ATOM 824 C CA . SER A 1 103 ? 19.467 21.263 0.265 1.00 71.44 103 SER A CA 1
ATOM 825 C C . SER A 1 103 ? 20.417 21.524 1.444 1.00 71.44 103 SER A C 1
ATOM 827 O O . SER A 1 103 ? 20.748 22.676 1.708 1.00 71.44 103 SER A O 1
ATOM 829 N N . HIS A 1 104 ? 20.806 20.490 2.195 1.00 73.81 104 HIS A N 1
ATOM 830 C CA . HIS A 1 104 ? 21.650 20.619 3.387 1.00 73.81 104 HIS A CA 1
ATOM 831 C C . HIS A 1 104 ? 23.111 20.257 3.089 1.00 73.81 104 HIS A C 1
ATOM 833 O O . HIS A 1 104 ? 23.390 19.463 2.190 1.00 73.81 104 HIS A O 1
ATOM 839 N N . ASP A 1 105 ? 24.032 20.807 3.881 1.00 61.84 105 ASP A N 1
ATOM 840 C CA . ASP A 1 105 ? 25.463 20.509 3.780 1.00 61.84 105 ASP A CA 1
ATOM 841 C C . ASP A 1 105 ? 25.765 19.031 4.122 1.00 61.84 105 ASP A C 1
ATOM 843 O O . ASP A 1 105 ? 24.945 18.328 4.719 1.00 61.84 105 ASP A O 1
ATOM 847 N N . GLU A 1 106 ? 26.940 18.547 3.701 1.00 58.50 106 GLU A N 1
ATOM 848 C CA . GLU A 1 106 ? 27.338 17.126 3.578 1.00 58.50 106 GLU A CA 1
ATOM 849 C C . GLU A 1 106 ? 27.142 16.247 4.834 1.00 58.50 106 GLU A C 1
ATOM 851 O O . GLU A 1 106 ? 27.067 15.019 4.739 1.00 58.50 106 GLU A O 1
ATOM 856 N N . THR A 1 107 ? 26.984 16.838 6.019 1.00 57.03 107 THR A N 1
ATOM 857 C CA . THR A 1 107 ? 26.508 16.143 7.221 1.00 57.03 107 THR A CA 1
ATOM 858 C C . THR A 1 107 ? 25.006 15.893 7.115 1.00 57.03 107 THR A C 1
ATOM 860 O O . THR A 1 107 ? 24.213 16.588 7.745 1.00 57.03 107 THR A O 1
ATOM 863 N N . GLY A 1 108 ? 24.609 14.935 6.269 1.00 56.03 108 GLY A N 1
ATOM 864 C CA . GLY A 1 108 ? 23.203 14.754 5.913 1.00 56.03 108 GLY A CA 1
ATOM 865 C C . GLY A 1 108 ? 22.282 14.673 7.129 1.00 56.03 108 GLY A C 1
ATOM 866 O O . GLY A 1 108 ? 22.463 13.828 8.015 1.00 56.03 108 GLY A O 1
ATOM 867 N N . ASP A 1 109 ? 21.325 15.590 7.134 1.00 62.31 109 ASP A N 1
ATOM 868 C CA . ASP A 1 109 ? 20.380 15.831 8.208 1.00 62.31 109 ASP A CA 1
ATOM 869 C C . ASP A 1 109 ? 19.417 14.644 8.335 1.00 62.31 109 ASP A C 1
ATOM 871 O O . ASP A 1 109 ? 18.844 14.177 7.348 1.00 62.31 109 ASP A O 1
ATOM 875 N N . THR A 1 110 ? 19.221 14.151 9.558 1.00 61.97 110 THR A N 1
ATOM 876 C CA . THR A 1 110 ? 18.226 13.113 9.867 1.00 61.97 110 THR A CA 1
ATOM 877 C C . THR A 1 110 ? 16.794 13.562 9.581 1.00 61.97 110 THR A C 1
ATOM 879 O O . THR A 1 110 ? 15.916 12.718 9.438 1.00 61.97 110 THR A O 1
ATOM 882 N N . ALA A 1 111 ? 16.551 14.872 9.485 1.00 74.50 111 ALA A N 1
ATOM 883 C CA . ALA A 1 111 ? 15.251 15.426 9.132 1.00 74.50 111 ALA A CA 1
ATOM 884 C C . ALA A 1 111 ? 14.979 15.448 7.615 1.00 74.50 111 ALA A C 1
ATOM 886 O O . ALA A 1 111 ? 13.839 15.671 7.208 1.00 74.50 111 ALA A O 1
ATOM 887 N N . CYS A 1 112 ? 15.986 15.222 6.759 1.00 85.38 112 CYS A N 1
ATOM 888 C CA . CYS A 1 112 ? 15.783 15.224 5.313 1.00 85.38 112 CYS A CA 1
ATOM 889 C C . CYS A 1 112 ? 15.260 13.876 4.811 1.00 85.38 112 CYS A C 1
ATOM 891 O O . CYS A 1 112 ? 15.971 12.868 4.845 1.00 85.38 112 CYS A O 1
ATOM 893 N N . SER A 1 113 ? 14.051 13.875 4.243 1.00 87.25 113 SER A N 1
ATOM 894 C CA . SER A 1 113 ? 13.444 12.680 3.648 1.00 87.25 113 SER A CA 1
ATOM 895 C C . SER A 1 113 ? 14.322 12.057 2.557 1.00 87.25 113 SER A C 1
ATOM 897 O O . SER A 1 113 ? 14.431 10.839 2.499 1.00 87.25 113 SER A O 1
ATOM 899 N N . ARG A 1 114 ? 15.006 12.853 1.719 1.00 87.69 114 ARG A N 1
ATOM 900 C CA . ARG A 1 114 ? 15.854 12.312 0.640 1.00 87.69 114 ARG A CA 1
ATOM 901 C C . ARG A 1 114 ? 17.022 11.504 1.194 1.00 87.69 114 ARG A C 1
ATOM 903 O O . ARG A 1 114 ? 17.185 10.346 0.823 1.00 87.69 114 ARG A O 1
ATOM 910 N N . CYS A 1 115 ? 17.772 12.072 2.134 1.00 87.00 115 CYS A N 1
ATOM 911 C CA . CYS A 1 115 ? 18.887 11.364 2.754 1.00 87.00 115 CYS A CA 1
ATOM 912 C C . CYS A 1 115 ? 18.437 10.198 3.630 1.00 87.00 115 CYS A C 1
ATOM 914 O O . CYS A 1 115 ? 19.151 9.202 3.716 1.00 87.00 115 CYS A O 1
ATOM 916 N N . LEU A 1 116 ? 17.259 10.285 4.256 1.00 89.19 116 LEU A N 1
ATOM 917 C CA . LEU A 1 116 ? 16.673 9.151 4.962 1.00 89.19 116 LEU A CA 1
ATOM 918 C C . LEU A 1 116 ? 16.432 7.978 4.006 1.00 89.19 116 LEU A C 1
ATOM 920 O O . LEU A 1 116 ? 16.829 6.859 4.326 1.00 89.19 116 LEU A O 1
ATOM 924 N N . PHE A 1 117 ? 15.827 8.226 2.842 1.00 90.75 117 PHE A N 1
ATOM 925 C CA . PHE A 1 117 ? 15.563 7.191 1.842 1.00 90.75 117 PHE A CA 1
ATOM 926 C C . PHE A 1 117 ? 16.867 6.622 1.275 1.00 90.75 117 PHE A C 1
ATOM 928 O O . PHE A 1 117 ? 17.054 5.414 1.330 1.00 90.75 117 PHE A O 1
ATOM 935 N N . GLU A 1 118 ? 17.806 7.462 0.836 1.00 86.69 118 GLU A N 1
ATOM 936 C CA . GLU A 1 118 ? 19.091 7.007 0.272 1.00 86.69 118 GLU A CA 1
ATOM 937 C C . GLU A 1 118 ? 19.940 6.193 1.258 1.00 86.69 118 GLU A C 1
ATOM 939 O O . GLU A 1 118 ? 20.627 5.261 0.858 1.00 86.69 118 GLU A O 1
ATOM 944 N N . ARG A 1 119 ? 19.905 6.524 2.555 1.00 86.62 119 ARG A N 1
ATOM 945 C CA . ARG A 1 119 ? 20.652 5.772 3.578 1.00 86.62 119 ARG A CA 1
ATOM 946 C C . ARG A 1 119 ? 19.948 4.495 4.015 1.00 86.62 119 ARG A C 1
ATOM 948 O O . ARG A 1 119 ? 20.613 3.537 4.396 1.00 86.62 119 ARG A O 1
ATOM 955 N N . SER A 1 120 ? 18.617 4.514 4.051 1.00 88.12 120 SER A N 1
ATOM 956 C CA . SER A 1 120 ? 17.825 3.390 4.564 1.00 88.12 120 SER A CA 1
ATOM 957 C C . SER A 1 120 ? 17.569 2.321 3.509 1.00 88.12 120 SER A C 1
ATOM 959 O O . SER A 1 120 ? 17.266 1.185 3.866 1.00 88.12 120 SER A O 1
ATOM 961 N N . LEU A 1 121 ? 17.626 2.690 2.230 1.00 86.50 121 LEU A N 1
ATOM 962 C CA . LEU A 1 121 ? 17.306 1.827 1.105 1.00 86.50 121 LEU A CA 1
ATOM 963 C C . LEU A 1 121 ? 18.595 1.424 0.390 1.00 86.50 121 LEU A C 1
ATOM 965 O O . LEU A 1 121 ? 19.364 2.273 -0.042 1.00 86.50 121 LEU A O 1
ATOM 969 N N . MET A 1 122 ? 18.810 0.120 0.218 1.00 77.62 122 MET A N 1
ATOM 970 C CA . MET A 1 122 ? 19.916 -0.418 -0.586 1.00 77.62 122 MET A CA 1
ATOM 971 C C . MET A 1 122 ? 19.529 -0.486 -2.072 1.00 77.62 122 MET A C 1
ATOM 973 O O . MET A 1 122 ? 19.768 -1.485 -2.742 1.00 77.62 122 MET A O 1
ATOM 977 N N . LEU A 1 123 ? 18.861 0.555 -2.571 1.00 80.69 123 LEU A N 1
ATOM 978 C CA . LEU A 1 123 ? 18.350 0.614 -3.937 1.00 80.69 123 LEU A CA 1
ATOM 979 C C . LEU A 1 123 ? 19.281 1.485 -4.795 1.00 80.69 123 LEU A C 1
ATOM 981 O O . LEU A 1 123 ? 19.623 2.587 -4.362 1.00 80.69 123 LEU A O 1
ATOM 985 N N . PRO A 1 124 ? 19.676 1.044 -6.005 1.00 79.88 124 PRO A N 1
ATOM 986 C CA . PRO A 1 124 ? 20.463 1.869 -6.924 1.00 79.88 124 PRO A CA 1
ATOM 987 C C . PRO A 1 124 ? 19.748 3.163 -7.326 1.00 79.88 124 PRO A C 1
ATOM 989 O O . PRO A 1 124 ? 20.386 4.198 -7.512 1.00 79.88 124 PRO A O 1
ATOM 992 N N . GLU A 1 125 ? 18.425 3.092 -7.468 1.00 83.88 125 GLU A N 1
ATOM 993 C CA . GLU A 1 125 ? 17.564 4.196 -7.875 1.00 83.88 125 GLU A CA 1
ATOM 994 C C . GLU A 1 125 ? 16.218 4.088 -7.143 1.00 83.88 125 GLU A C 1
ATOM 996 O O . GLU A 1 125 ? 15.783 2.994 -6.778 1.00 83.88 125 GLU A O 1
ATOM 1001 N N . LEU A 1 126 ? 15.587 5.233 -6.878 1.00 89.81 126 LEU A N 1
ATOM 1002 C CA . LEU A 1 126 ? 14.257 5.303 -6.269 1.00 89.81 126 LEU A CA 1
ATOM 1003 C C . LEU A 1 126 ? 13.196 5.410 -7.371 1.00 89.81 126 LEU A C 1
ATOM 1005 O O . LEU A 1 126 ? 13.527 5.926 -8.438 1.00 89.81 126 LEU A O 1
ATOM 1009 N N . PRO A 1 127 ? 11.938 5.014 -7.100 1.00 92.31 127 PRO A N 1
ATOM 1010 C CA . PRO A 1 127 ? 10.829 5.311 -7.999 1.00 92.31 127 PRO A CA 1
ATOM 1011 C C . PRO A 1 127 ? 10.765 6.800 -8.361 1.00 92.31 127 PRO A C 1
ATOM 1013 O O . PRO A 1 127 ? 11.094 7.656 -7.530 1.00 92.31 127 PRO A O 1
ATOM 1016 N N . GLU A 1 128 ? 10.299 7.114 -9.566 1.00 90.75 128 GLU A N 1
ATOM 1017 C CA . GLU A 1 128 ? 10.170 8.497 -10.045 1.00 90.75 128 GLU A CA 1
ATOM 1018 C C . GLU A 1 128 ? 9.319 9.377 -9.119 1.00 90.75 128 GLU A C 1
ATOM 1020 O O . GLU A 1 128 ? 9.673 10.526 -8.833 1.00 90.75 128 GLU A O 1
ATOM 1025 N N . MET A 1 129 ? 8.215 8.835 -8.602 1.00 94.56 129 MET A N 1
ATOM 1026 C CA . MET A 1 129 ? 7.315 9.536 -7.695 1.00 94.56 129 MET A CA 1
ATOM 1027 C C . MET A 1 129 ? 7.222 8.790 -6.370 1.00 94.56 129 MET A C 1
ATOM 1029 O O . MET A 1 129 ? 6.447 7.856 -6.213 1.00 94.56 129 MET A O 1
ATOM 1033 N N . VAL A 1 130 ? 7.982 9.225 -5.368 1.00 95.94 130 VAL A N 1
ATOM 1034 C CA . VAL A 1 130 ? 7.888 8.700 -3.996 1.00 95.94 130 VAL A CA 1
ATOM 1035 C C . VAL A 1 130 ? 7.202 9.724 -3.108 1.00 95.94 130 VAL A C 1
ATOM 1037 O O . VAL A 1 130 ? 7.603 10.881 -3.100 1.00 95.94 130 VAL A O 1
ATOM 1040 N N . PHE A 1 131 ? 6.225 9.314 -2.304 1.00 95.94 131 PHE A N 1
ATOM 1041 C CA . PHE A 1 131 ? 5.577 10.186 -1.327 1.00 95.94 131 PHE A CA 1
ATOM 1042 C C . PHE A 1 131 ? 6.071 9.852 0.090 1.00 95.94 131 PHE A C 1
ATOM 1044 O O . PHE A 1 131 ? 5.491 8.997 0.765 1.00 95.94 131 PHE A O 1
ATOM 1051 N N . PRO A 1 132 ? 7.151 10.494 0.573 1.00 93.69 132 PRO A N 1
ATOM 1052 C CA . PRO A 1 132 ? 7.882 10.032 1.752 1.00 93.69 132 PRO A CA 1
ATOM 1053 C C . PRO A 1 132 ? 7.080 10.133 3.050 1.00 93.69 132 PRO A C 1
ATOM 1055 O O . PRO A 1 132 ? 7.261 9.314 3.946 1.00 93.69 132 PRO A O 1
ATOM 1058 N N . ASN A 1 133 ? 6.195 11.127 3.141 1.00 93.75 133 ASN A N 1
ATOM 1059 C CA . ASN A 1 133 ? 5.416 11.411 4.344 1.00 93.75 133 ASN A CA 1
ATOM 1060 C C . ASN A 1 133 ? 3.946 10.978 4.209 1.00 93.75 133 ASN A C 1
ATOM 1062 O O . ASN A 1 133 ? 3.166 11.193 5.142 1.00 93.75 133 ASN A O 1
ATOM 1066 N N . ASN A 1 134 ? 3.560 10.370 3.076 1.00 96.69 134 ASN A N 1
ATOM 1067 C CA . ASN A 1 134 ? 2.235 9.773 2.943 1.00 96.69 134 ASN A CA 1
ATOM 1068 C C . ASN A 1 134 ? 2.146 8.582 3.888 1.00 96.69 134 ASN A C 1
ATOM 1070 O O . ASN A 1 134 ? 2.924 7.630 3.784 1.00 96.69 134 ASN A O 1
ATOM 1074 N N . THR A 1 135 ? 1.204 8.653 4.822 1.00 97.25 135 THR A N 1
ATOM 1075 C CA . THR A 1 135 ? 0.993 7.589 5.798 1.00 97.25 135 THR A CA 1
ATOM 1076 C C . THR A 1 135 ? -0.486 7.375 6.047 1.00 97.25 135 THR A C 1
ATOM 1078 O O . THR A 1 135 ? -1.253 8.320 6.233 1.00 97.25 135 THR A O 1
ATOM 1081 N N . LEU A 1 136 ? -0.879 6.106 6.090 1.00 97.94 136 LEU A N 1
ATOM 1082 C CA . LEU A 1 136 ? -2.186 5.694 6.573 1.00 97.94 136 LEU A CA 1
ATOM 1083 C C . LEU A 1 136 ? -1.980 4.817 7.800 1.00 97.94 136 LEU A C 1
ATOM 1085 O O . LEU A 1 136 ? -1.365 3.759 7.699 1.00 97.94 136 LEU A O 1
ATOM 1089 N N . THR A 1 137 ? -2.488 5.257 8.944 1.00 97.75 137 THR A N 1
ATOM 1090 C CA . THR A 1 137 ? -2.346 4.563 10.226 1.00 97.75 137 THR A CA 1
ATOM 1091 C C . THR A 1 137 ? -3.714 4.151 10.749 1.00 97.75 137 THR A C 1
ATOM 1093 O O . THR A 1 137 ? -4.652 4.945 10.739 1.00 97.75 137 THR A O 1
ATOM 1096 N N . ILE A 1 138 ? -3.814 2.908 11.211 1.00 97.25 138 ILE A N 1
ATOM 1097 C CA . ILE A 1 138 ? -4.988 2.334 11.863 1.00 97.25 138 ILE A CA 1
ATOM 1098 C C . ILE A 1 138 ? -4.542 1.900 13.257 1.00 97.25 138 ILE A C 1
ATOM 1100 O O . ILE A 1 138 ? -3.789 0.936 13.396 1.00 97.25 138 ILE A O 1
ATOM 1104 N N . ALA A 1 139 ? -4.956 2.638 14.281 1.00 96.31 139 ALA A N 1
ATOM 1105 C CA . ALA A 1 139 ? -4.585 2.389 15.670 1.00 96.31 139 ALA A CA 1
ATOM 1106 C C . ALA A 1 139 ? -5.775 1.864 16.473 1.00 96.31 139 ALA A C 1
ATOM 1108 O O . ALA A 1 139 ? -6.905 2.310 16.280 1.00 96.31 139 ALA A O 1
ATOM 1109 N N . PHE A 1 140 ? -5.525 0.948 17.404 1.00 94.94 140 PHE A N 1
ATOM 1110 C CA . PHE A 1 140 ? -6.541 0.506 18.356 1.00 94.94 140 PHE A CA 1
ATOM 1111 C C . PHE A 1 140 ? -6.704 1.566 19.450 1.00 94.94 140 PHE A C 1
ATOM 1113 O O . PHE A 1 140 ? -5.766 1.849 20.192 1.00 94.94 140 PHE A O 1
ATOM 1120 N N . THR A 1 141 ? -7.901 2.135 19.609 1.00 92.62 141 THR A N 1
ATOM 1121 C CA . THR A 1 141 ? -8.135 3.211 20.593 1.00 92.62 141 THR A CA 1
ATOM 1122 C C . THR A 1 141 ? -7.992 2.726 22.030 1.00 92.62 141 THR A C 1
ATOM 1124 O O . THR A 1 141 ? -7.518 3.462 22.891 1.00 92.62 141 THR A O 1
ATOM 1127 N N . ARG A 1 142 ? -8.377 1.472 22.297 1.00 89.50 142 ARG A N 1
ATOM 1128 C CA . ARG A 1 142 ? -8.283 0.854 23.631 1.00 89.50 142 ARG A CA 1
ATOM 1129 C C . ARG A 1 142 ? -6.873 0.381 23.990 1.00 89.50 142 ARG A C 1
ATOM 1131 O O . ARG A 1 142 ? -6.615 0.134 25.163 1.00 89.50 142 ARG A O 1
ATOM 1138 N N . TYR A 1 143 ? -5.978 0.264 23.009 1.00 89.56 143 TYR A N 1
ATOM 1139 C CA . TYR A 1 143 ? -4.624 -0.261 23.189 1.00 89.56 143 TYR A CA 1
ATOM 1140 C C . TYR A 1 143 ? -3.602 0.711 22.590 1.00 89.56 143 TYR A C 1
ATOM 1142 O O . TYR A 1 143 ? -3.130 0.502 21.468 1.00 89.56 143 TYR A O 1
ATOM 1150 N N . PRO A 1 144 ? -3.262 1.792 23.318 1.00 86.19 144 PRO A N 1
ATOM 1151 C CA . PRO A 1 144 ? -2.284 2.766 22.858 1.00 86.19 144 PRO A CA 1
ATOM 1152 C C . PRO A 1 144 ? -0.964 2.090 22.483 1.00 86.19 144 PRO A C 1
ATOM 1154 O O . PRO A 1 144 ? -0.425 1.286 23.241 1.00 86.19 144 PRO A O 1
ATOM 1157 N N . GLY A 1 145 ? -0.445 2.425 21.304 1.00 87.38 145 GLY A N 1
ATOM 1158 C CA . GLY A 1 145 ? 0.784 1.842 20.767 1.00 87.38 145 GLY A CA 1
ATOM 1159 C C . GLY A 1 145 ? 0.575 0.621 19.869 1.00 87.38 145 GLY A C 1
ATOM 1160 O O . GLY A 1 145 ? 1.490 0.317 19.109 1.00 87.38 145 GLY A O 1
ATOM 1161 N N . CYS A 1 146 ? -0.602 -0.020 19.886 1.00 94.50 146 CYS A N 1
ATOM 1162 C CA . CYS A 1 146 ? -0.949 -1.046 18.905 1.00 94.50 146 CYS A CA 1
ATOM 1163 C C . CYS A 1 146 ? -1.568 -0.407 17.655 1.00 94.50 146 CYS A C 1
ATOM 1165 O O . CYS A 1 146 ? -2.652 0.187 17.698 1.00 94.50 146 CYS A O 1
ATOM 1167 N N . SER A 1 147 ? -0.869 -0.515 16.528 1.00 96.06 147 SER A N 1
ATOM 1168 C CA . SER A 1 147 ? -1.321 0.012 15.244 1.00 96.06 147 SER A CA 1
ATOM 1169 C C . SER A 1 147 ? -0.720 -0.734 14.058 1.00 96.06 147 SER A C 1
ATOM 1171 O O . SER A 1 147 ? 0.303 -1.414 14.159 1.00 96.06 147 SER A O 1
ATOM 1173 N N . ILE A 1 148 ? -1.361 -0.573 12.905 1.00 97.31 148 ILE A N 1
ATOM 1174 C CA . ILE A 1 148 ? -0.786 -0.886 11.601 1.00 97.31 148 ILE A CA 1
ATOM 1175 C C . ILE A 1 148 ? -0.690 0.395 10.776 1.00 97.31 148 ILE A C 1
ATOM 1177 O O . ILE A 1 148 ? -1.640 1.175 10.699 1.00 97.31 148 ILE A O 1
ATOM 1181 N N . GLN A 1 149 ? 0.469 0.620 10.169 1.00 97.56 149 GLN A N 1
ATOM 1182 C CA . GLN A 1 149 ? 0.753 1.773 9.330 1.00 97.56 149 GLN A CA 1
ATOM 1183 C C . GLN A 1 149 ? 1.203 1.332 7.940 1.00 97.56 149 GLN A C 1
ATOM 1185 O O . GLN A 1 149 ? 1.926 0.352 7.793 1.00 97.56 149 GLN A O 1
ATOM 1190 N N . PHE A 1 150 ? 0.814 2.096 6.927 1.00 98.06 150 PHE A N 1
ATOM 1191 C CA . PHE A 1 150 ? 1.314 1.979 5.564 1.00 98.06 150 PHE A CA 1
ATOM 1192 C C . PHE A 1 150 ? 2.146 3.207 5.220 1.00 98.06 150 PHE A C 1
ATOM 1194 O O . PHE A 1 150 ? 1.649 4.328 5.340 1.00 98.06 150 PHE A O 1
ATOM 1201 N N . ASN A 1 151 ? 3.395 3.000 4.805 1.00 97.44 151 ASN A N 1
ATOM 1202 C CA . ASN A 1 151 ? 4.302 4.066 4.387 1.00 97.44 151 ASN A CA 1
ATOM 1203 C C . ASN A 1 151 ? 5.223 3.596 3.246 1.00 97.44 151 ASN A C 1
ATOM 1205 O O . ASN A 1 151 ? 5.467 2.400 3.078 1.00 97.44 151 ASN A O 1
ATOM 1209 N N . ALA A 1 152 ? 5.726 4.544 2.452 1.00 96.69 152 ALA A N 1
ATOM 1210 C CA . ALA A 1 152 ? 6.558 4.241 1.287 1.00 96.69 152 ALA A CA 1
ATOM 1211 C C . ALA A 1 152 ? 7.938 3.677 1.661 1.00 96.69 152 ALA A C 1
ATOM 1213 O O . ALA A 1 152 ? 8.456 2.806 0.968 1.00 96.69 152 ALA A O 1
ATOM 1214 N N . LEU A 1 153 ? 8.531 4.153 2.759 1.00 95.31 153 LEU A N 1
ATOM 1215 C CA . LEU A 1 153 ? 9.886 3.777 3.161 1.00 95.31 153 LEU A CA 1
ATOM 1216 C C . LEU A 1 153 ? 9.982 2.284 3.494 1.00 95.31 153 LEU A C 1
ATOM 1218 O O . LEU A 1 153 ? 10.841 1.584 2.967 1.00 95.31 153 LEU A O 1
ATOM 1222 N N . ASP A 1 154 ? 9.093 1.787 4.349 1.00 95.81 154 ASP A N 1
ATOM 1223 C CA . ASP A 1 154 ? 9.072 0.382 4.752 1.00 95.81 154 ASP A CA 1
ATOM 1224 C C . ASP A 1 154 ? 8.635 -0.532 3.607 1.00 95.81 154 ASP A C 1
ATOM 1226 O O . ASP A 1 154 ? 9.147 -1.645 3.487 1.00 95.81 154 ASP A O 1
ATOM 1230 N N . ALA A 1 155 ? 7.758 -0.046 2.722 1.00 95.38 155 ALA A N 1
ATOM 1231 C CA . ALA A 1 155 ? 7.417 -0.761 1.500 1.00 95.38 155 ALA A CA 1
ATOM 1232 C C . ALA A 1 155 ? 8.646 -0.954 0.597 1.00 95.38 155 ALA A C 1
ATOM 1234 O O . ALA A 1 155 ? 8.905 -2.073 0.149 1.00 95.38 155 ALA A O 1
ATOM 1235 N N . LEU A 1 156 ? 9.435 0.102 0.378 1.00 94.12 156 LEU A N 1
ATOM 1236 C CA . LEU A 1 156 ? 10.633 0.056 -0.463 1.00 94.12 156 LEU A CA 1
ATOM 1237 C C . LEU A 1 156 ? 11.789 -0.729 0.171 1.00 94.12 156 LEU A C 1
ATOM 1239 O O . LEU A 1 156 ? 12.552 -1.356 -0.555 1.00 94.12 156 LEU A O 1
ATOM 1243 N N . LYS A 1 157 ? 11.892 -0.787 1.508 1.00 91.62 157 LYS A N 1
ATOM 1244 C CA . LYS A 1 157 ? 12.866 -1.661 2.199 1.00 91.62 157 LYS A CA 1
ATOM 1245 C C . LYS A 1 157 ? 12.660 -3.147 1.898 1.00 91.62 157 LYS A C 1
ATOM 1247 O O . LYS A 1 157 ? 13.598 -3.925 2.030 1.00 91.62 157 LYS A O 1
ATOM 1252 N N . MET A 1 158 ? 11.435 -3.547 1.553 1.00 89.06 158 MET A N 1
ATOM 1253 C CA . MET A 1 158 ? 11.101 -4.932 1.208 1.00 89.06 158 MET A CA 1
ATOM 1254 C C . MET A 1 158 ? 11.248 -5.237 -0.288 1.00 89.06 158 MET A C 1
ATOM 1256 O O . MET A 1 158 ? 10.976 -6.367 -0.700 1.00 89.06 158 MET A O 1
ATOM 1260 N N . VAL A 1 159 ? 11.667 -4.261 -1.099 1.00 86.38 159 VAL A N 1
ATOM 1261 C CA . VAL A 1 159 ? 12.089 -4.518 -2.479 1.00 86.38 159 VAL A CA 1
ATOM 1262 C C . VAL A 1 159 ? 13.455 -5.189 -2.427 1.00 86.38 159 VAL A C 1
ATOM 1264 O O . VAL A 1 159 ? 14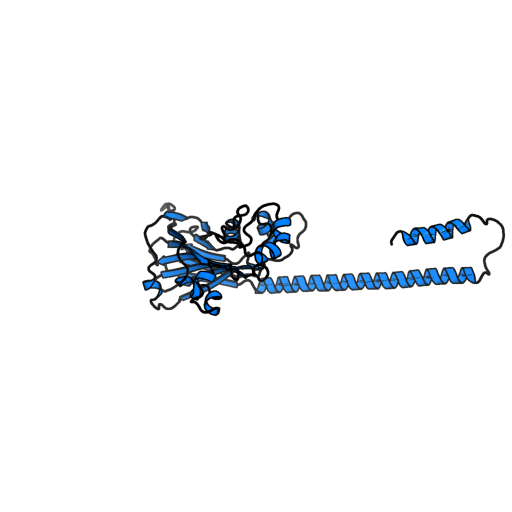.354 -4.759 -1.705 1.00 86.38 159 VAL A O 1
ATOM 1267 N N . SER A 1 160 ? 13.602 -6.281 -3.170 1.00 71.56 160 SER A N 1
ATOM 1268 C CA . SER A 1 160 ? 14.829 -7.070 -3.137 1.00 71.56 160 SER A CA 1
ATOM 1269 C C . SER A 1 160 ? 15.969 -6.310 -3.817 1.00 71.56 160 SER A C 1
ATOM 1271 O O . SER A 1 160 ? 15.949 -6.114 -5.029 1.00 71.56 160 SER A O 1
ATOM 1273 N N . ALA A 1 161 ? 16.969 -5.905 -3.029 1.00 59.12 161 ALA A N 1
ATOM 1274 C CA . ALA A 1 161 ? 18.173 -5.225 -3.511 1.00 59.12 161 ALA A CA 1
ATOM 1275 C C . ALA A 1 161 ? 19.055 -6.130 -4.396 1.00 59.12 161 ALA A C 1
ATOM 1277 O O . ALA A 1 161 ? 19.682 -5.641 -5.330 1.00 59.12 161 ALA A O 1
ATOM 1278 N N . ASP A 1 162 ? 19.050 -7.441 -4.117 1.00 52.91 162 ASP A N 1
ATOM 1279 C CA . ASP A 1 162 ? 20.042 -8.405 -4.627 1.00 52.91 162 ASP A CA 1
ATOM 1280 C C . ASP A 1 162 ? 19.452 -9.516 -5.512 1.00 52.91 162 ASP A C 1
ATOM 1282 O O . ASP A 1 162 ? 20.137 -10.478 -5.872 1.00 52.91 162 ASP A O 1
ATOM 1286 N N . VAL A 1 163 ? 18.158 -9.438 -5.824 1.00 57.62 163 VAL A N 1
ATOM 1287 C CA . VAL A 1 163 ? 17.450 -10.469 -6.587 1.00 57.62 163 VAL A CA 1
ATOM 1288 C C . VAL A 1 163 ? 16.825 -9.803 -7.800 1.00 57.62 163 VAL A C 1
ATOM 1290 O O . VAL A 1 163 ? 16.052 -8.857 -7.667 1.00 57.62 163 VAL A O 1
ATOM 1293 N N . LEU A 1 164 ? 17.167 -10.299 -8.994 1.00 57.19 164 LEU A N 1
ATOM 1294 C CA . LEU A 1 164 ? 16.435 -9.934 -10.205 1.00 57.19 164 LEU A CA 1
ATOM 1295 C C . LEU A 1 164 ? 14.960 -10.272 -9.992 1.00 57.19 164 LEU A C 1
ATOM 1297 O O . LEU A 1 164 ? 14.672 -11.305 -9.384 1.00 57.19 164 LEU A O 1
ATOM 1301 N N . PRO A 1 165 ? 14.027 -9.462 -10.513 1.00 58.03 165 PRO A N 1
ATOM 1302 C CA . PRO A 1 165 ? 12.631 -9.834 -10.433 1.00 58.03 165 PRO A CA 1
ATOM 1303 C C . PRO A 1 165 ? 12.502 -11.218 -11.062 1.00 58.03 165 PRO A C 1
ATOM 1305 O O . PRO A 1 165 ? 13.015 -11.439 -12.164 1.00 58.03 165 PRO A O 1
ATOM 1308 N N . ASP A 1 166 ? 11.868 -12.151 -10.346 1.00 54.19 166 ASP A N 1
ATOM 1309 C CA . ASP A 1 166 ? 11.530 -13.474 -10.873 1.00 54.19 166 ASP A CA 1
ATOM 1310 C C . ASP A 1 166 ? 10.435 -13.281 -11.928 1.00 54.19 166 ASP A C 1
ATOM 1312 O O . ASP A 1 166 ? 9.241 -13.469 -11.704 1.00 54.19 166 ASP A O 1
ATOM 1316 N N . VAL A 1 167 ? 10.847 -12.724 -13.063 1.00 53.84 167 VAL A N 1
ATOM 1317 C CA . VAL A 1 167 ? 10.068 -12.627 -14.278 1.00 53.84 167 VAL A CA 1
ATOM 1318 C C . VAL A 1 167 ? 10.223 -14.002 -14.900 1.00 53.84 167 VAL A C 1
ATOM 1320 O O . VAL A 1 167 ? 11.219 -14.282 -15.565 1.00 53.84 167 VAL A O 1
ATOM 1323 N N . GLN A 1 168 ? 9.236 -14.877 -14.698 1.00 40.75 168 GLN A N 1
ATOM 1324 C CA . GLN A 1 168 ? 9.196 -16.235 -15.270 1.00 40.75 168 GLN A CA 1
ATOM 1325 C C . GLN A 1 168 ? 9.054 -16.247 -16.811 1.00 40.75 168 GLN A C 1
ATOM 1327 O O . GLN A 1 168 ? 8.556 -17.197 -17.426 1.00 40.75 168 GLN A O 1
ATOM 1332 N N . VAL A 1 169 ? 9.437 -15.160 -17.473 1.00 43.31 169 VAL A N 1
ATOM 1333 C CA . VAL A 1 169 ? 9.296 -14.934 -18.901 1.00 43.31 169 VAL A CA 1
ATOM 1334 C C . VAL A 1 169 ? 10.637 -14.440 -19.402 1.00 43.31 169 VAL A C 1
ATOM 1336 O O . VAL A 1 169 ? 11.136 -13.420 -18.932 1.00 43.31 169 VAL A O 1
ATOM 1339 N N . ALA A 1 170 ? 11.220 -15.177 -20.350 1.00 38.91 170 ALA A N 1
ATOM 1340 C CA . ALA A 1 170 ? 12.408 -14.733 -21.062 1.00 38.91 170 ALA A CA 1
ATOM 1341 C C . ALA A 1 170 ? 12.181 -13.278 -21.504 1.00 38.91 170 ALA A C 1
ATOM 1343 O O . ALA A 1 170 ? 11.179 -13.014 -22.180 1.00 38.91 170 ALA A O 1
ATOM 1344 N N . PRO A 1 171 ? 13.041 -12.336 -21.087 1.00 46.84 171 PRO A N 1
ATOM 1345 C CA . PRO A 1 171 ? 12.846 -10.946 -21.435 1.00 46.84 171 PRO A CA 1
ATOM 1346 C C . PRO A 1 171 ? 12.718 -10.782 -22.946 1.00 46.84 171 PRO A C 1
ATOM 1348 O O . PRO A 1 171 ? 13.457 -11.415 -23.705 1.00 46.84 171 PRO A O 1
ATOM 1351 N N . SER A 1 172 ? 11.807 -9.922 -23.398 1.00 48.12 172 SER A N 1
ATOM 1352 C CA . SER A 1 172 ? 11.847 -9.499 -24.794 1.00 48.12 172 SER A CA 1
ATOM 1353 C C . SER A 1 172 ? 13.210 -8.845 -25.058 1.00 48.12 172 SER A C 1
ATOM 1355 O O . SER A 1 172 ? 13.753 -8.142 -24.201 1.00 48.12 172 SER A O 1
ATOM 1357 N N . THR A 1 173 ? 13.791 -9.083 -26.234 1.00 48.00 173 THR A N 1
ATOM 1358 C CA . THR A 1 173 ? 15.091 -8.506 -26.624 1.00 48.00 173 THR A CA 1
ATOM 1359 C C . THR A 1 173 ? 15.108 -6.983 -26.449 1.00 48.00 173 THR A C 1
ATOM 1361 O O . THR A 1 173 ? 16.097 -6.421 -25.992 1.00 48.00 173 THR A O 1
ATOM 1364 N N . THR A 1 174 ? 13.968 -6.331 -26.682 1.00 49.09 174 THR A N 1
ATOM 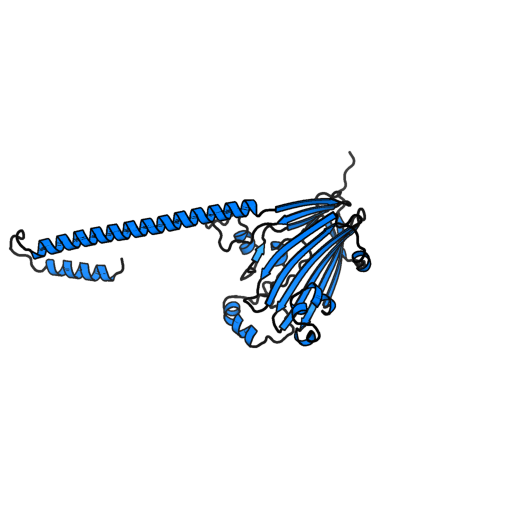1365 C CA . THR A 1 174 ? 13.762 -4.888 -26.501 1.00 49.09 174 THR A CA 1
ATOM 1366 C C . THR A 1 174 ? 13.848 -4.428 -25.038 1.00 49.09 174 THR A C 1
ATOM 1368 O O . THR A 1 174 ? 14.411 -3.370 -24.775 1.00 49.09 174 THR A O 1
ATOM 1371 N N . TRP A 1 175 ? 13.348 -5.218 -24.078 1.00 55.59 175 TRP A N 1
ATOM 1372 C CA . TRP A 1 175 ? 13.427 -4.907 -22.641 1.00 55.59 175 TRP A CA 1
ATOM 1373 C C . TRP A 1 175 ? 14.855 -5.059 -22.099 1.00 55.59 175 TRP A C 1
ATOM 1375 O O . TRP A 1 175 ? 15.289 -4.282 -21.253 1.00 55.59 175 TRP A O 1
ATOM 1385 N N . GLN A 1 176 ? 15.625 -6.025 -22.617 1.00 53.78 176 GLN A N 1
ATOM 1386 C CA . GLN A 1 176 ? 17.042 -6.172 -22.256 1.00 53.78 176 GLN A CA 1
ATOM 1387 C C . GLN A 1 176 ? 17.886 -5.025 -22.814 1.00 53.78 176 GLN A C 1
ATOM 1389 O O . GLN A 1 176 ? 18.795 -4.546 -22.142 1.00 53.78 176 GLN A O 1
ATOM 1394 N N . GLU A 1 177 ? 17.597 -4.581 -24.039 1.00 53.94 177 GLU A N 1
ATOM 1395 C CA . GLU A 1 177 ? 18.362 -3.543 -24.734 1.00 53.94 177 GLU A CA 1
ATOM 1396 C C . GLU A 1 177 ? 18.152 -2.142 -24.149 1.00 53.94 177 GLU A C 1
ATOM 1398 O O . GLU A 1 177 ? 19.141 -1.432 -23.962 1.00 53.94 177 GLU A O 1
ATOM 1403 N N . SER A 1 178 ? 16.921 -1.759 -23.778 1.00 52.88 178 SER A N 1
ATOM 1404 C CA . SER A 1 178 ? 16.669 -0.454 -23.137 1.00 52.88 178 SER A CA 1
ATOM 1405 C C . SER A 1 178 ? 17.281 -0.345 -21.737 1.00 52.88 178 SER A C 1
ATOM 1407 O O . SER A 1 178 ? 17.511 0.757 -21.237 1.00 52.88 178 SER A O 1
ATOM 1409 N N . ARG A 1 179 ? 17.613 -1.485 -21.117 1.00 55.78 179 ARG A N 1
ATOM 1410 C CA . ARG A 1 179 ? 18.118 -1.567 -19.741 1.00 55.78 179 ARG A CA 1
ATOM 1411 C C . ARG A 1 179 ? 19.579 -1.984 -19.615 1.00 55.78 179 ARG A C 1
ATOM 1413 O O . ARG A 1 179 ? 20.087 -1.967 -18.494 1.00 55.78 179 ARG A O 1
ATOM 1420 N N . ARG A 1 180 ? 20.298 -2.229 -20.723 1.00 52.88 180 ARG A N 1
ATOM 1421 C CA . ARG A 1 180 ? 21.765 -2.425 -20.697 1.00 52.88 180 ARG A CA 1
ATOM 1422 C C . ARG A 1 180 ? 22.471 -1.302 -19.933 1.00 52.88 180 ARG A C 1
ATOM 1424 O O . ARG A 1 180 ? 23.274 -1.586 -19.060 1.00 52.88 180 ARG A O 1
ATOM 1431 N N . GLY A 1 181 ? 22.081 -0.043 -20.150 1.00 50.28 181 GLY A N 1
ATOM 1432 C CA . GLY A 1 181 ? 22.702 1.108 -19.481 1.00 50.28 181 GLY A CA 1
ATOM 1433 C C . GLY A 1 181 ? 22.402 1.262 -17.980 1.00 50.28 181 GLY A C 1
ATOM 1434 O O . GLY A 1 181 ? 23.106 2.013 -17.308 1.00 50.28 181 GLY A O 1
ATOM 1435 N N . ILE A 1 182 ? 21.380 0.582 -17.446 1.00 49.31 182 ILE A N 1
ATOM 1436 C CA . ILE A 1 182 ? 21.031 0.587 -16.010 1.00 49.31 182 ILE A CA 1
ATOM 1437 C C . ILE A 1 182 ? 21.632 -0.643 -15.330 1.00 49.31 182 ILE A C 1
ATOM 1439 O O . ILE A 1 182 ? 22.249 -0.515 -14.276 1.00 49.31 182 ILE A O 1
ATOM 1443 N N . ALA A 1 183 ? 21.563 -1.804 -15.987 1.00 48.47 183 ALA A N 1
ATOM 1444 C CA . ALA A 1 183 ? 22.242 -3.022 -15.558 1.00 48.47 183 ALA A CA 1
ATOM 1445 C C . ALA A 1 183 ? 23.778 -2.877 -15.540 1.00 48.47 183 ALA A C 1
ATOM 1447 O O . ALA A 1 183 ? 24.429 -3.475 -14.696 1.00 48.47 183 ALA A O 1
ATOM 1448 N N . GLU A 1 184 ? 24.364 -2.065 -16.429 1.00 48.91 184 GLU A N 1
ATOM 1449 C CA . GLU A 1 184 ? 25.805 -1.755 -16.430 1.00 48.91 184 GLU A CA 1
ATOM 1450 C C . GLU A 1 184 ? 26.218 -0.764 -15.325 1.00 48.91 184 GLU A C 1
ATOM 1452 O O . GLU A 1 184 ? 27.376 -0.759 -14.910 1.00 48.91 184 GLU A O 1
ATOM 1457 N N . LYS A 1 185 ? 25.295 0.085 -14.847 1.00 46.50 185 LYS A N 1
ATOM 1458 C CA . LYS A 1 185 ? 25.545 1.048 -13.756 1.00 46.50 185 LYS A CA 1
ATOM 1459 C C . LYS A 1 185 ? 25.305 0.449 -12.373 1.00 46.50 185 LYS A C 1
ATOM 1461 O O . LYS A 1 185 ? 25.949 0.865 -11.412 1.00 46.50 185 LYS A O 1
ATOM 1466 N N . ALA A 1 186 ? 24.379 -0.499 -12.264 1.00 48.94 186 ALA A N 1
ATOM 1467 C CA . ALA A 1 186 ? 24.126 -1.225 -11.035 1.00 48.94 186 ALA A CA 1
ATOM 1468 C C . ALA A 1 186 ? 25.226 -2.278 -10.834 1.00 48.94 186 ALA A C 1
ATOM 1470 O O . ALA A 1 186 ? 25.378 -3.202 -11.625 1.00 48.94 186 ALA A O 1
ATOM 1471 N N . ALA A 1 187 ? 26.002 -2.148 -9.756 1.00 45.78 187 ALA A N 1
ATOM 1472 C CA . ALA A 1 187 ? 27.045 -3.118 -9.416 1.00 45.78 187 ALA A CA 1
ATOM 1473 C C . ALA A 1 187 ? 26.481 -4.518 -9.083 1.00 45.78 187 ALA A C 1
ATOM 1475 O O . ALA A 1 187 ? 27.222 -5.501 -9.117 1.00 45.78 187 ALA A O 1
ATOM 1476 N N . HIS A 1 188 ? 25.180 -4.606 -8.782 1.00 46.44 188 HIS A N 1
ATOM 1477 C CA . HIS A 1 188 ? 24.479 -5.826 -8.396 1.00 46.44 188 HIS A CA 1
ATOM 1478 C C . HIS A 1 188 ? 23.110 -5.947 -9.090 1.00 46.44 188 HIS A C 1
ATOM 1480 O O . HIS A 1 188 ? 22.489 -4.929 -9.408 1.00 46.44 188 HIS A O 1
ATOM 1486 N N . PRO A 1 189 ? 22.637 -7.184 -9.341 1.00 56.22 189 PRO A N 1
ATOM 1487 C CA . PRO A 1 189 ? 21.297 -7.435 -9.859 1.00 56.22 189 PRO A CA 1
ATOM 1488 C C . PRO A 1 189 ? 20.228 -6.943 -8.876 1.00 56.22 189 PRO A C 1
ATOM 1490 O O . PRO A 1 189 ? 20.151 -7.445 -7.762 1.00 56.22 189 PRO A O 1
ATOM 1493 N N . PHE A 1 190 ? 19.387 -6.009 -9.316 1.00 60.78 190 PHE A N 1
ATOM 1494 C CA . PHE A 1 190 ? 18.346 -5.379 -8.503 1.00 60.78 190 PHE A CA 1
ATOM 1495 C C . PHE A 1 190 ? 16.961 -5.471 -9.171 1.00 60.78 190 PHE A C 1
ATOM 1497 O O . PHE A 1 190 ? 16.848 -5.428 -10.403 1.00 60.78 190 PHE A O 1
ATOM 1504 N N . ASP A 1 191 ? 15.902 -5.556 -8.360 1.00 68.56 191 ASP A N 1
ATOM 1505 C CA . ASP A 1 191 ? 14.512 -5.467 -8.802 1.00 68.56 191 ASP A CA 1
ATOM 1506 C C . ASP A 1 191 ? 14.058 -4.042 -9.173 1.00 68.56 191 ASP A C 1
ATOM 1508 O O . ASP A 1 191 ? 13.394 -3.341 -8.411 1.00 68.56 191 ASP A O 1
ATOM 1512 N N . TRP A 1 192 ? 14.323 -3.658 -10.422 1.00 74.69 192 TRP A N 1
ATOM 1513 C CA . TRP A 1 192 ? 13.852 -2.412 -11.044 1.00 74.69 192 TRP A CA 1
ATOM 1514 C C . TRP A 1 192 ? 12.318 -2.311 -11.198 1.00 74.69 192 TRP A C 1
ATOM 1516 O O . TRP A 1 192 ? 11.830 -1.277 -11.641 1.00 74.69 192 TRP A O 1
ATOM 1526 N N . THR A 1 193 ? 11.547 -3.356 -10.864 1.00 84.19 193 THR A N 1
ATOM 1527 C CA . THR A 1 193 ? 10.073 -3.298 -10.864 1.00 84.19 193 THR A CA 1
ATOM 1528 C C . THR A 1 193 ? 9.504 -2.760 -9.557 1.00 84.19 193 THR A C 1
ATOM 1530 O O . THR A 1 193 ? 8.295 -2.558 -9.465 1.00 84.19 193 THR A O 1
ATOM 1533 N N . PHE A 1 194 ? 10.353 -2.562 -8.540 1.00 89.31 194 PHE A N 1
ATOM 1534 C CA . PHE A 1 194 ? 9.950 -2.143 -7.199 1.00 89.31 194 PHE A CA 1
ATOM 1535 C C . PHE A 1 194 ? 8.867 -3.050 -6.591 1.00 89.31 194 PHE A C 1
ATOM 1537 O O . PHE A 1 194 ? 8.003 -2.583 -5.839 1.00 89.31 194 PHE A O 1
ATOM 1544 N N . THR A 1 195 ? 8.897 -4.355 -6.911 1.00 90.38 195 THR A N 1
ATOM 1545 C CA . THR A 1 195 ? 7.944 -5.308 -6.342 1.00 90.38 195 THR A CA 1
ATOM 1546 C C . THR A 1 195 ? 8.225 -5.465 -4.855 1.00 90.38 195 THR A C 1
ATOM 1548 O O . THR A 1 195 ? 9.314 -5.857 -4.440 1.00 90.38 195 THR A O 1
ATOM 1551 N N . SER A 1 196 ? 7.205 -5.212 -4.038 1.00 90.12 196 SER A N 1
ATOM 1552 C CA . SER A 1 196 ? 7.298 -5.329 -2.588 1.00 90.12 196 SER A CA 1
ATOM 1553 C C . SER A 1 196 ? 6.283 -6.332 -2.042 1.00 90.12 196 SER A C 1
ATOM 1555 O O . SER A 1 196 ? 5.095 -6.277 -2.366 1.00 90.12 196 SER A O 1
ATOM 1557 N N . LYS A 1 197 ? 6.741 -7.236 -1.163 1.00 90.94 197 LYS A N 1
ATOM 1558 C CA . LYS A 1 197 ? 5.871 -8.123 -0.361 1.00 90.94 197 LYS A CA 1
ATOM 1559 C C . LYS A 1 197 ? 5.369 -7.453 0.928 1.00 90.94 197 LYS A C 1
ATOM 1561 O O . LYS A 1 197 ? 4.909 -8.137 1.846 1.00 90.94 197 LYS A O 1
ATOM 1566 N N . TYR A 1 198 ? 5.476 -6.129 1.012 1.00 95.38 198 TYR A N 1
ATOM 1567 C CA . TYR A 1 198 ? 5.017 -5.346 2.150 1.00 95.38 198 TYR A CA 1
ATOM 1568 C C . TYR A 1 198 ? 3.544 -5.607 2.467 1.00 95.38 198 TYR A C 1
ATOM 1570 O O . TYR A 1 198 ? 2.706 -5.692 1.573 1.00 95.38 198 TYR A O 1
ATOM 1578 N N . ALA A 1 199 ? 3.250 -5.758 3.758 1.00 95.94 199 ALA A N 1
ATOM 1579 C CA . ALA A 1 199 ? 1.920 -6.061 4.288 1.00 95.94 199 ALA A CA 1
ATOM 1580 C C . ALA A 1 199 ? 1.516 -5.086 5.412 1.00 95.94 199 ALA A C 1
ATOM 1582 O O . ALA A 1 199 ? 0.722 -5.427 6.292 1.00 95.94 199 ALA A O 1
ATOM 1583 N N . GLY A 1 200 ? 2.088 -3.879 5.403 1.00 96.00 200 GLY A N 1
ATOM 1584 C CA . GLY A 1 200 ? 1.934 -2.896 6.473 1.00 96.00 200 GLY A CA 1
ATOM 1585 C C . GLY A 1 200 ? 2.916 -3.108 7.629 1.00 96.00 200 GLY A C 1
ATOM 1586 O O . GLY A 1 200 ? 3.278 -4.234 7.980 1.00 96.00 200 GLY A O 1
ATOM 1587 N N . THR A 1 201 ? 3.338 -2.001 8.228 1.00 97.19 201 THR A N 1
ATOM 1588 C CA . THR A 1 201 ? 4.211 -1.946 9.402 1.00 97.19 201 THR A CA 1
ATOM 1589 C C . THR A 1 201 ? 3.349 -2.056 10.653 1.00 97.19 201 THR A C 1
ATOM 1591 O O . THR A 1 201 ? 2.533 -1.176 10.920 1.00 97.19 201 THR A O 1
ATOM 1594 N N . VAL A 1 202 ? 3.502 -3.144 11.406 1.00 96.56 202 VAL A N 1
ATOM 1595 C CA . VAL A 1 202 ? 2.764 -3.379 12.656 1.00 96.56 202 VAL A CA 1
ATOM 1596 C C . VAL A 1 202 ? 3.619 -2.933 13.836 1.00 96.56 202 VAL A C 1
ATOM 1598 O O . VAL A 1 202 ? 4.775 -3.337 13.954 1.00 96.56 202 VAL A O 1
ATOM 1601 N N . CYS A 1 203 ? 3.040 -2.131 14.722 1.00 94.25 203 CYS A N 1
ATOM 1602 C CA . CYS A 1 203 ? 3.673 -1.629 15.936 1.00 94.25 203 CYS A CA 1
ATOM 1603 C C . CYS A 1 203 ? 2.839 -2.056 17.144 1.00 94.25 203 CYS A C 1
ATOM 1605 O O . CYS A 1 203 ? 1.621 -1.949 17.093 1.00 94.25 203 CYS A O 1
ATOM 1607 N N . GLY A 1 204 ? 3.473 -2.541 18.217 1.00 91.69 204 GLY A N 1
ATOM 1608 C CA . GLY A 1 204 ? 2.803 -2.810 19.501 1.00 91.69 204 GLY A CA 1
ATOM 1609 C C . GLY A 1 204 ? 1.702 -3.883 19.494 1.00 91.69 204 GLY A C 1
ATOM 1610 O O . GLY A 1 204 ? 0.919 -3.944 20.440 1.00 91.69 204 GLY A O 1
ATOM 1611 N N . CYS A 1 205 ? 1.632 -4.729 18.464 1.00 93.50 205 CYS A N 1
ATOM 1612 C CA . CYS A 1 205 ? 0.652 -5.812 18.338 1.00 93.50 205 CYS A CA 1
ATOM 1613 C C . CYS A 1 205 ? 1.351 -7.162 18.080 1.00 93.50 205 CYS A C 1
ATOM 1615 O O . CYS A 1 205 ? 2.455 -7.196 17.534 1.00 93.50 205 CYS A O 1
ATOM 1617 N N . SER A 1 206 ? 0.688 -8.268 18.427 1.00 94.50 206 SER A N 1
ATOM 1618 C CA . SER A 1 206 ? 1.044 -9.624 17.987 1.00 94.50 206 SER A CA 1
ATOM 1619 C C . SER A 1 206 ? 0.485 -9.883 16.587 1.00 94.50 206 SER A C 1
ATOM 1621 O O . SER A 1 206 ? -0.604 -9.406 16.259 1.00 94.50 206 SER A O 1
ATOM 1623 N N . VAL A 1 207 ? 1.216 -10.640 15.769 1.00 96.12 207 VAL A N 1
ATOM 1624 C CA . VAL A 1 207 ? 0.762 -11.106 14.454 1.00 96.12 207 VAL A CA 1
ATOM 1625 C C . VAL A 1 207 ? 0.760 -12.626 14.465 1.00 96.12 207 VAL A C 1
ATOM 1627 O O . VAL A 1 207 ? 1.809 -13.241 14.642 1.00 96.12 207 VAL A O 1
ATOM 1630 N N . GLU A 1 208 ? -0.409 -13.224 14.262 1.00 96.31 208 GLU A N 1
ATOM 1631 C CA . GLU A 1 208 ? -0.601 -14.673 14.334 1.00 96.31 208 GLU A CA 1
ATOM 1632 C C . GLU A 1 208 ? -1.231 -15.196 13.038 1.00 96.31 208 GLU A C 1
ATOM 1634 O O . GLU A 1 208 ? -2.155 -14.565 12.523 1.00 96.31 208 GLU A O 1
ATOM 1639 N N . PRO A 1 209 ? -0.771 -16.330 12.482 1.00 96.00 209 PRO A N 1
ATOM 1640 C CA . PRO A 1 209 ? -1.406 -16.927 11.311 1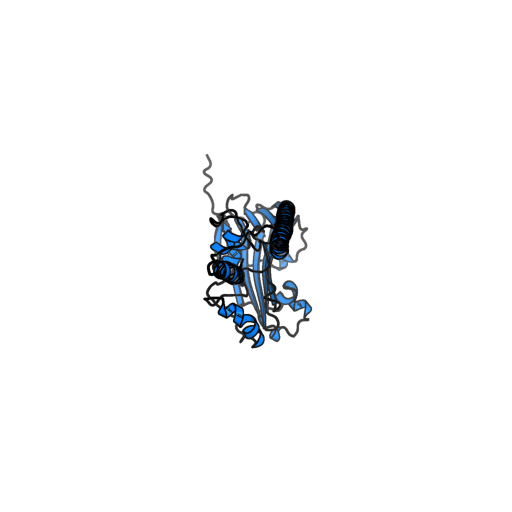.00 96.00 209 PRO A CA 1
ATOM 1641 C C . PRO A 1 209 ? -2.832 -17.381 11.646 1.00 96.00 209 PRO A C 1
ATOM 1643 O O . PRO A 1 209 ? -3.118 -17.808 12.765 1.00 96.00 209 PRO A O 1
ATOM 1646 N N . THR A 1 210 ? -3.737 -17.305 10.674 1.00 95.38 210 THR A N 1
ATOM 1647 C CA . THR A 1 210 ? -5.125 -17.738 10.854 1.00 95.38 210 THR A CA 1
ATOM 1648 C C . THR A 1 210 ? -5.692 -18.362 9.587 1.00 95.38 210 THR A C 1
ATOM 1650 O O . THR A 1 210 ? -5.287 -18.010 8.484 1.00 95.38 210 THR A O 1
ATOM 1653 N N . ASP A 1 211 ? -6.674 -19.245 9.762 1.00 92.69 211 ASP A N 1
ATOM 1654 C CA . ASP A 1 211 ? -7.493 -19.784 8.673 1.00 92.69 211 ASP A CA 1
ATOM 1655 C C . ASP A 1 211 ? -8.751 -18.931 8.412 1.00 92.69 211 ASP A C 1
ATOM 1657 O O . ASP A 1 211 ? -9.548 -19.248 7.529 1.00 92.69 211 ASP A O 1
ATOM 1661 N N . GLU A 1 212 ? -8.967 -17.857 9.185 1.00 91.62 212 GLU A N 1
ATOM 1662 C CA . GLU A 1 212 ? -10.063 -16.917 8.942 1.00 91.62 212 GLU A CA 1
ATOM 1663 C C . GLU A 1 212 ? -9.833 -16.126 7.650 1.00 91.62 212 GLU A C 1
ATOM 1665 O O . GLU A 1 212 ? -8.751 -15.588 7.408 1.00 91.62 212 GLU A O 1
ATOM 1670 N N . ILE A 1 213 ? -10.886 -16.043 6.836 1.00 89.19 213 ILE A N 1
ATOM 1671 C CA . ILE A 1 213 ? -10.886 -15.375 5.534 1.00 89.19 213 ILE A CA 1
ATOM 1672 C C . ILE A 1 213 ? -11.849 -14.188 5.591 1.00 89.19 213 ILE A C 1
ATOM 1674 O O . ILE A 1 213 ? -12.915 -14.256 6.207 1.00 89.19 213 ILE A O 1
ATOM 1678 N N . ILE A 1 214 ? -11.487 -13.095 4.927 1.00 89.81 214 ILE A N 1
ATOM 1679 C CA . ILE A 1 214 ? -12.323 -11.911 4.765 1.00 89.81 214 ILE A CA 1
ATOM 1680 C C . ILE A 1 214 ? -13.545 -12.276 3.918 1.00 89.81 214 ILE A C 1
ATOM 1682 O O . ILE A 1 214 ? -13.442 -12.626 2.741 1.00 89.81 214 ILE A O 1
ATOM 1686 N N . ASP A 1 215 ? -14.730 -12.128 4.507 1.00 84.88 215 ASP A N 1
ATOM 1687 C CA . ASP A 1 215 ? -15.994 -12.324 3.803 1.00 84.88 215 ASP A CA 1
ATOM 1688 C C . ASP A 1 215 ? -16.223 -11.210 2.762 1.00 84.88 215 ASP A C 1
ATOM 1690 O O . ASP A 1 215 ? -16.681 -10.101 3.057 1.00 84.88 215 ASP A O 1
ATOM 1694 N N . VAL A 1 216 ? -15.912 -11.518 1.503 1.00 80.50 216 VAL A N 1
ATOM 1695 C CA . VAL A 1 216 ? -16.092 -10.609 0.363 1.00 80.50 216 VAL A CA 1
ATOM 1696 C C . VAL A 1 216 ? -17.571 -10.297 0.106 1.00 80.50 216 VAL A C 1
ATOM 1698 O O . VAL A 1 216 ? -17.885 -9.234 -0.435 1.00 80.50 216 VAL A O 1
ATOM 1701 N N . GLU A 1 217 ? -18.508 -11.172 0.484 1.00 81.88 217 GLU A N 1
ATOM 1702 C CA . GLU A 1 217 ? -19.941 -10.900 0.315 1.00 81.88 217 GLU A CA 1
ATOM 1703 C C . GLU A 1 217 ? -20.403 -9.775 1.232 1.00 81.88 217 GLU A C 1
ATOM 1705 O O . GLU A 1 217 ? -21.209 -8.929 0.832 1.00 81.88 217 GLU A O 1
ATOM 1710 N N . ARG A 1 218 ? -19.831 -9.699 2.435 1.00 80.62 218 ARG A N 1
ATOM 1711 C CA . ARG A 1 218 ? -20.060 -8.586 3.352 1.00 80.62 218 ARG A CA 1
ATOM 1712 C C . ARG A 1 218 ? -19.599 -7.255 2.762 1.00 80.62 218 ARG A C 1
ATOM 1714 O O . ARG A 1 218 ? -20.315 -6.267 2.892 1.00 80.62 218 ARG A O 1
ATOM 1721 N N . LEU A 1 219 ? -18.482 -7.238 2.032 1.00 80.00 219 LEU A N 1
ATOM 1722 C CA . LEU A 1 219 ? -17.982 -6.037 1.346 1.00 80.00 219 LEU A CA 1
ATOM 1723 C C . LEU A 1 219 ? -18.900 -5.551 0.209 1.00 80.00 219 LEU A C 1
ATOM 1725 O O . LEU A 1 219 ? -18.818 -4.388 -0.184 1.00 80.00 219 LEU A O 1
ATOM 1729 N N . LYS A 1 220 ? -19.776 -6.414 -0.329 1.00 81.62 220 LYS A N 1
ATOM 1730 C CA . LYS A 1 220 ? -20.770 -6.036 -1.353 1.00 81.62 220 LYS A CA 1
ATOM 1731 C C . LYS A 1 220 ? -22.006 -5.356 -0.762 1.00 81.62 220 LYS A C 1
ATOM 1733 O O . LYS A 1 220 ? -22.758 -4.725 -1.506 1.00 81.62 220 LYS A O 1
ATOM 1738 N N . ARG A 1 221 ? -22.245 -5.483 0.548 1.00 83.38 221 ARG A N 1
ATOM 1739 C CA . ARG A 1 221 ? -23.374 -4.827 1.218 1.00 83.38 221 ARG A CA 1
ATOM 1740 C C . ARG A 1 221 ? -23.120 -3.322 1.249 1.00 83.38 221 ARG A C 1
ATOM 1742 O O . ARG A 1 221 ? -22.065 -2.866 1.680 1.00 83.38 221 ARG A O 1
ATOM 1749 N N . GLN A 1 222 ? -24.084 -2.544 0.765 1.00 77.62 222 GLN A N 1
ATOM 1750 C CA . GLN A 1 222 ? -23.971 -1.089 0.757 1.00 77.62 222 GLN A CA 1
ATOM 1751 C C . GLN A 1 222 ? -24.248 -0.536 2.156 1.00 77.62 222 GLN A C 1
ATOM 1753 O O . GLN A 1 222 ? -25.394 -0.304 2.533 1.00 77.62 222 GLN A O 1
ATOM 1758 N N . GLU A 1 223 ? -23.183 -0.322 2.921 1.00 87.56 223 GLU A N 1
ATOM 1759 C CA . GLU A 1 223 ? -23.208 0.512 4.120 1.00 87.56 223 GLU A CA 1
ATOM 1760 C C . GLU A 1 223 ? -22.732 1.936 3.783 1.00 87.56 223 GLU A C 1
ATOM 1762 O O . GLU A 1 223 ? -21.879 2.112 2.906 1.00 87.56 223 GLU A O 1
ATOM 1767 N N . PRO A 1 224 ? -23.273 2.976 4.445 1.00 90.12 224 PRO A N 1
ATOM 1768 C CA . PRO A 1 224 ? -22.833 4.344 4.210 1.00 90.12 224 PRO A CA 1
ATOM 1769 C C . PRO A 1 224 ? -21.378 4.517 4.660 1.00 90.12 224 PRO A C 1
ATOM 1771 O O . PRO A 1 224 ? -21.039 4.250 5.812 1.00 90.12 224 PRO A O 1
ATOM 1774 N N . ILE A 1 225 ? -20.522 5.006 3.763 1.00 91.19 225 ILE A N 1
ATOM 1775 C CA . ILE A 1 225 ? -19.112 5.257 4.071 1.00 91.19 225 ILE A CA 1
ATOM 1776 C C . ILE A 1 225 ? -19.023 6.470 5.000 1.00 91.19 225 ILE A C 1
ATOM 1778 O O . ILE A 1 225 ? -19.328 7.589 4.595 1.00 91.19 225 ILE A O 1
ATOM 1782 N N . GLY A 1 226 ? -18.617 6.242 6.250 1.00 90.12 226 GLY A N 1
ATOM 1783 C CA . GLY A 1 226 ? -18.409 7.302 7.238 1.00 90.12 226 GLY A CA 1
ATOM 1784 C C . GLY A 1 226 ? -17.086 8.037 7.042 1.00 90.12 226 GLY A C 1
ATOM 1785 O O . GLY A 1 226 ? -17.017 9.239 7.272 1.00 90.12 226 GLY A O 1
ATOM 1786 N N . PHE A 1 227 ? -16.058 7.321 6.584 1.00 93.31 227 PHE A N 1
ATOM 1787 C CA . PHE A 1 227 ? -14.747 7.885 6.277 1.00 93.31 227 PHE A CA 1
ATOM 1788 C C . PHE A 1 227 ? -14.125 7.177 5.076 1.00 93.31 227 PHE A C 1
ATOM 1790 O O . PHE A 1 227 ? -14.172 5.948 4.983 1.00 93.31 227 PHE A O 1
ATOM 1797 N N . TYR A 1 228 ? -13.552 7.959 4.161 1.00 96.00 228 TYR A N 1
ATOM 1798 C CA . TYR A 1 228 ? -12.833 7.469 2.993 1.00 96.00 228 TYR A CA 1
ATOM 1799 C C . TYR A 1 228 ? -11.494 8.180 2.871 1.00 96.00 228 TYR A C 1
ATOM 1801 O O . TYR A 1 228 ? -11.447 9.406 2.860 1.00 96.00 228 TYR A O 1
ATOM 1809 N N . SER A 1 229 ? -10.428 7.409 2.701 1.00 96.38 229 SER A N 1
ATOM 1810 C CA . SER A 1 229 ? -9.101 7.932 2.401 1.00 96.38 229 SER A CA 1
ATOM 1811 C C . SER A 1 229 ? -8.446 7.093 1.309 1.00 96.38 229 SER A C 1
ATOM 1813 O O . SER A 1 229 ? -8.600 5.872 1.273 1.00 96.38 229 SER A O 1
ATOM 1815 N N . GLN A 1 230 ? -7.728 7.750 0.402 1.00 96.12 230 GLN A N 1
ATOM 1816 C CA . GLN A 1 230 ? -6.901 7.116 -0.618 1.00 96.12 230 GLN A CA 1
ATOM 1817 C C . GLN A 1 230 ? -5.608 7.912 -0.772 1.00 96.12 230 GLN A C 1
ATOM 1819 O O . GLN A 1 230 ? -5.652 9.138 -0.876 1.00 96.12 230 GLN A O 1
ATOM 1824 N N . MET A 1 231 ? -4.472 7.223 -0.831 1.00 95.88 231 MET A N 1
ATOM 1825 C CA . MET A 1 231 ? -3.170 7.833 -1.102 1.00 95.88 231 MET A CA 1
ATOM 1826 C C . MET A 1 231 ? -2.265 6.882 -1.883 1.00 95.88 231 MET A C 1
ATOM 1828 O O . MET A 1 231 ? -2.370 5.660 -1.755 1.00 95.88 231 MET A O 1
ATOM 1832 N N . THR A 1 232 ? -1.366 7.462 -2.667 1.00 97.00 232 THR A N 1
ATOM 1833 C CA . THR A 1 232 ? -0.283 6.753 -3.354 1.00 97.00 232 THR A CA 1
ATOM 1834 C C . THR A 1 232 ? 0.965 6.818 -2.479 1.00 97.00 232 THR A C 1
ATOM 1836 O O . THR A 1 232 ? 1.261 7.864 -1.901 1.00 97.00 232 THR A O 1
ATOM 1839 N N . LEU A 1 233 ? 1.668 5.698 -2.323 1.00 97.31 233 LEU A N 1
ATOM 1840 C CA . LEU A 1 233 ? 2.925 5.621 -1.575 1.00 97.31 233 LEU A CA 1
ATOM 1841 C C . LEU A 1 233 ? 4.114 5.874 -2.502 1.00 97.31 233 LEU A C 1
ATOM 1843 O O . LEU A 1 233 ? 4.978 6.693 -2.190 1.00 97.31 233 LEU A O 1
ATOM 1847 N N . TYR A 1 234 ? 4.135 5.202 -3.651 1.00 97.56 234 TYR A N 1
ATOM 1848 C CA . TYR A 1 234 ? 5.089 5.462 -4.720 1.00 97.56 234 TYR A CA 1
ATOM 1849 C C . TYR A 1 234 ? 4.536 5.017 -6.076 1.00 97.56 234 TYR A C 1
ATOM 1851 O O . TYR A 1 234 ? 3.638 4.173 -6.135 1.00 97.56 234 TYR A O 1
ATOM 1859 N N . GLU A 1 235 ? 5.092 5.584 -7.138 1.00 96.88 235 GLU A N 1
ATOM 1860 C CA . GLU A 1 235 ? 4.765 5.305 -8.530 1.00 96.88 235 GLU A CA 1
ATOM 1861 C C . GLU A 1 235 ? 6.014 5.447 -9.418 1.00 96.88 235 GLU A C 1
ATOM 1863 O O . GLU A 1 235 ? 6.899 6.260 -9.132 1.00 96.88 235 GLU A O 1
ATOM 1868 N N . ASP A 1 236 ? 6.088 4.635 -10.470 1.00 94.31 236 ASP A N 1
ATOM 1869 C CA . ASP A 1 236 ? 7.147 4.635 -11.479 1.00 94.31 236 ASP A CA 1
ATOM 1870 C C . ASP A 1 236 ? 6.581 4.233 -12.851 1.00 94.31 236 ASP A C 1
ATOM 1872 O O . ASP A 1 236 ? 5.812 3.273 -12.946 1.00 94.31 236 ASP A O 1
ATOM 1876 N N . GLU A 1 237 ? 6.969 4.926 -13.923 1.00 91.25 237 GLU A N 1
ATOM 1877 C CA . GLU A 1 237 ? 6.538 4.607 -15.298 1.00 91.25 237 GLU A CA 1
ATOM 1878 C C . GLU A 1 237 ? 7.459 3.595 -16.002 1.00 91.25 237 GLU A C 1
ATOM 1880 O O . GLU A 1 237 ? 7.311 3.299 -17.190 1.00 91.25 237 GLU A O 1
ATOM 1885 N N . LEU A 1 238 ? 8.429 3.028 -15.280 1.00 87.44 238 LEU A N 1
ATOM 1886 C CA . LEU A 1 238 ? 9.375 2.044 -15.785 1.00 87.44 238 LEU A CA 1
ATOM 1887 C C . LEU A 1 238 ? 10.031 2.513 -17.095 1.00 87.44 238 LEU A C 1
ATOM 1889 O O . LEU A 1 238 ? 10.219 1.712 -18.018 1.00 87.44 238 LEU A O 1
ATOM 1893 N N . ALA A 1 239 ? 10.431 3.789 -17.157 1.00 84.81 239 ALA A N 1
ATOM 1894 C CA . ALA A 1 239 ? 10.948 4.468 -18.352 1.00 84.81 239 ALA A CA 1
ATOM 1895 C C . ALA A 1 239 ? 10.104 4.180 -19.611 1.00 84.81 239 ALA A C 1
ATOM 1897 O O . ALA A 1 239 ? 10.616 3.649 -20.599 1.00 84.81 239 ALA A O 1
ATOM 1898 N N . ASP A 1 240 ? 8.802 4.461 -19.530 1.00 84.69 240 ASP A N 1
ATOM 1899 C CA . ASP A 1 240 ? 7.802 4.265 -20.589 1.00 84.69 240 ASP A CA 1
ATOM 1900 C C . ASP A 1 240 ? 7.559 2.800 -21.007 1.00 84.69 240 ASP A C 1
ATOM 1902 O O . ASP A 1 240 ? 6.983 2.524 -22.063 1.00 84.69 240 ASP A O 1
ATOM 1906 N N . HIS A 1 241 ? 8.005 1.828 -20.206 1.00 82.88 241 HIS A N 1
ATOM 1907 C CA . HIS A 1 241 ? 7.824 0.397 -20.486 1.00 82.88 241 HIS A CA 1
ATOM 1908 C C . HIS A 1 241 ? 6.788 -0.280 -19.587 1.00 82.88 241 HIS A C 1
ATOM 1910 O O . HIS A 1 241 ? 6.672 -1.512 -19.588 1.00 82.88 241 HIS A O 1
ATOM 1916 N N . GLY A 1 242 ? 6.034 0.496 -18.814 1.00 89.31 242 GLY A N 1
ATOM 1917 C CA . GLY A 1 242 ? 5.013 -0.050 -17.946 1.00 89.31 242 GLY A CA 1
ATOM 1918 C C . GLY A 1 242 ? 4.555 0.923 -16.876 1.00 89.31 242 GLY A C 1
ATOM 1919 O O . GLY A 1 242 ? 4.544 2.130 -17.070 1.00 89.31 242 GLY A O 1
ATOM 1920 N N . THR A 1 243 ? 4.125 0.373 -15.749 1.00 93.31 243 THR A N 1
ATOM 1921 C CA . THR A 1 243 ? 3.832 1.141 -14.542 1.00 93.31 243 THR A CA 1
ATOM 1922 C C . THR A 1 243 ? 4.027 0.256 -13.320 1.00 93.31 243 THR A C 1
ATOM 1924 O O . THR A 1 243 ? 3.687 -0.931 -13.350 1.00 93.31 243 THR A O 1
ATOM 1927 N N . ALA A 1 244 ? 4.582 0.825 -12.260 1.00 95.31 244 ALA A N 1
ATOM 1928 C CA . ALA A 1 244 ? 4.610 0.256 -10.927 1.00 95.31 244 ALA A CA 1
ATOM 1929 C C . ALA A 1 244 ? 3.992 1.277 -9.970 1.00 95.31 244 ALA A C 1
ATOM 1931 O O . ALA A 1 244 ? 4.544 2.352 -9.783 1.00 95.31 244 ALA A O 1
ATOM 1932 N N . GLU A 1 245 ? 2.858 0.955 -9.356 1.00 96.88 245 GLU A N 1
ATOM 1933 C CA . GLU A 1 245 ? 2.114 1.869 -8.486 1.00 96.88 245 GLU A CA 1
ATOM 1934 C C . GLU A 1 245 ? 1.741 1.161 -7.180 1.00 96.88 245 GLU A C 1
ATOM 1936 O O . GLU A 1 245 ? 1.160 0.076 -7.190 1.00 96.88 245 GLU A O 1
ATOM 1941 N N . MET A 1 246 ? 2.033 1.776 -6.033 1.00 97.69 246 MET A N 1
ATOM 1942 C CA . MET A 1 246 ? 1.582 1.311 -4.721 1.00 97.69 246 MET A CA 1
ATOM 1943 C C . MET A 1 246 ? 0.576 2.303 -4.142 1.00 97.69 246 MET A C 1
ATOM 1945 O O . MET A 1 246 ? 0.937 3.418 -3.765 1.00 97.69 246 MET A O 1
ATOM 1949 N N . THR A 1 247 ? -0.679 1.884 -3.993 1.00 97.69 247 THR A N 1
ATOM 1950 C CA . THR A 1 247 ? -1.747 2.709 -3.407 1.00 97.69 247 THR A CA 1
ATOM 1951 C C . THR A 1 247 ? -2.348 2.066 -2.175 1.00 97.69 247 THR A C 1
ATOM 1953 O O . THR A 1 247 ? -2.388 0.845 -2.047 1.00 97.69 247 THR A O 1
ATOM 1956 N N . VAL A 1 248 ? -2.867 2.887 -1.266 1.00 97.81 248 VAL A N 1
ATOM 1957 C CA . VAL A 1 248 ? -3.666 2.428 -0.132 1.00 97.81 248 VAL A CA 1
ATOM 1958 C C . VAL A 1 248 ? -4.990 3.176 -0.078 1.00 97.81 248 VAL A C 1
ATOM 1960 O O . VAL A 1 248 ? -5.053 4.391 -0.272 1.00 97.81 248 VAL A O 1
ATOM 1963 N N . ARG A 1 249 ? -6.070 2.428 0.149 1.00 97.06 249 ARG A N 1
ATOM 1964 C CA . ARG A 1 249 ? -7.445 2.920 0.267 1.00 97.06 249 ARG A CA 1
ATOM 1965 C C . ARG A 1 249 ? -8.048 2.412 1.564 1.00 97.06 249 ARG A C 1
ATOM 1967 O O . ARG A 1 249 ? -7.884 1.243 1.886 1.00 97.06 249 ARG A O 1
ATOM 1974 N N . LEU A 1 250 ? -8.794 3.254 2.264 1.00 96.94 250 LEU A N 1
ATOM 1975 C CA . LEU A 1 250 ? -9.494 2.917 3.499 1.00 96.94 250 LEU A CA 1
ATOM 1976 C C . LEU A 1 250 ? -10.933 3.415 3.435 1.00 96.94 250 LEU A C 1
ATOM 1978 O O . LEU A 1 250 ? -11.196 4.547 3.032 1.00 96.94 250 LEU A O 1
ATOM 1982 N N . ARG A 1 251 ? -11.857 2.553 3.852 1.00 95.19 251 ARG A N 1
ATOM 1983 C CA . ARG A 1 251 ? -13.283 2.835 4.014 1.00 95.19 251 ARG A CA 1
ATOM 1984 C C . ARG A 1 251 ? -13.697 2.416 5.417 1.00 95.19 251 ARG A C 1
ATOM 1986 O O . ARG A 1 251 ? -13.613 1.235 5.736 1.00 95.19 251 ARG A O 1
ATOM 1993 N N . ALA A 1 252 ? -14.169 3.353 6.233 1.00 94.44 252 ALA A N 1
ATOM 1994 C CA . ALA A 1 252 ? -14.795 3.035 7.514 1.00 94.44 252 ALA A CA 1
ATOM 1995 C C . ALA A 1 252 ? -16.321 3.096 7.376 1.00 94.44 252 ALA A C 1
ATOM 1997 O O . ALA A 1 252 ? -16.888 4.151 7.074 1.00 94.44 252 ALA A O 1
ATOM 1998 N N . MET A 1 253 ? -16.977 1.964 7.606 1.00 94.00 253 MET A N 1
ATOM 1999 C CA . MET A 1 253 ? -18.432 1.817 7.644 1.00 94.00 253 MET A CA 1
ATOM 2000 C C . MET A 1 253 ? -18.930 1.922 9.097 1.00 94.00 253 MET A C 1
ATOM 2002 O O . MET A 1 253 ? -18.127 2.062 10.020 1.00 94.00 253 MET A O 1
ATOM 2006 N N . PRO A 1 254 ? -20.249 1.932 9.363 1.00 91.44 254 PRO A N 1
ATOM 2007 C CA . PRO A 1 254 ? -20.775 1.905 10.723 1.00 91.44 254 PRO A CA 1
ATOM 2008 C C . PRO A 1 254 ? -20.388 0.653 11.505 1.00 91.44 254 PRO A C 1
ATOM 2010 O O . PRO A 1 254 ? -20.164 0.783 12.702 1.00 91.44 254 PRO A O 1
ATOM 2013 N N . THR A 1 255 ? -20.295 -0.517 10.864 1.00 91.56 255 THR A N 1
ATOM 2014 C CA . THR A 1 255 ? -20.087 -1.800 11.564 1.00 91.56 255 THR A CA 1
ATOM 2015 C C . THR A 1 255 ? -18.658 -2.349 11.493 1.00 91.56 255 THR A C 1
ATOM 2017 O O . THR A 1 255 ? -18.247 -3.086 12.387 1.00 91.56 255 THR A O 1
ATOM 2020 N N . PHE A 1 256 ? -17.899 -1.993 10.458 1.00 93.44 256 PHE A N 1
ATOM 2021 C CA . PHE A 1 256 ? -16.513 -2.416 10.249 1.00 93.44 256 PHE A CA 1
ATOM 2022 C C . PHE A 1 256 ? -15.751 -1.381 9.428 1.00 93.44 256 PHE A C 1
ATOM 2024 O O . PHE A 1 256 ? -16.343 -0.468 8.846 1.00 93.44 256 PHE A O 1
ATOM 2031 N N . PHE A 1 257 ? -14.442 -1.553 9.304 1.00 95.06 257 PHE A N 1
ATOM 2032 C CA . PHE A 1 257 ? -13.655 -0.861 8.290 1.00 95.06 257 PHE A CA 1
ATOM 2033 C C . PHE A 1 257 ? -12.957 -1.857 7.366 1.00 95.06 257 PHE A C 1
ATOM 2035 O O . PHE A 1 257 ? -12.672 -2.993 7.743 1.00 95.06 257 PHE A O 1
ATOM 2042 N N . PHE A 1 258 ? -12.661 -1.407 6.151 1.00 95.69 258 PHE A N 1
ATOM 2043 C CA . PHE A 1 258 ? -11.893 -2.155 5.171 1.00 95.69 258 PHE A CA 1
ATOM 2044 C C . PHE A 1 258 ? -10.798 -1.272 4.579 1.00 95.69 258 PHE A C 1
ATOM 2046 O O . PHE A 1 258 ? -11.081 -0.174 4.087 1.00 95.69 258 PHE A O 1
ATOM 2053 N N . ALA A 1 259 ? -9.561 -1.760 4.597 1.00 96.75 259 ALA A N 1
ATOM 2054 C CA . ALA A 1 259 ? -8.443 -1.148 3.898 1.00 96.75 259 ALA A CA 1
ATOM 2055 C C . ALA A 1 259 ? -7.881 -2.097 2.837 1.00 96.75 259 ALA A C 1
ATOM 2057 O O . ALA A 1 259 ? -7.793 -3.305 3.039 1.00 96.75 259 ALA A O 1
ATOM 2058 N N . LEU A 1 260 ? -7.482 -1.535 1.703 1.00 97.06 260 LEU A N 1
ATOM 2059 C CA . LEU A 1 260 ? -6.801 -2.237 0.628 1.00 97.06 260 LEU A CA 1
ATOM 2060 C C . LEU A 1 260 ? -5.542 -1.455 0.284 1.00 97.06 260 LEU A C 1
ATOM 2062 O O . LEU A 1 260 ? -5.633 -0.355 -0.261 1.00 97.06 260 LEU A O 1
ATOM 2066 N N . MET A 1 261 ? -4.388 -2.040 0.579 1.00 97.88 261 MET A N 1
ATOM 2067 C CA . MET A 1 261 ? -3.137 -1.644 -0.049 1.00 97.88 261 MET A CA 1
ATOM 2068 C C . MET A 1 261 ? -2.925 -2.522 -1.278 1.00 97.88 261 MET A C 1
ATOM 2070 O O . MET A 1 261 ? -2.971 -3.746 -1.172 1.00 97.88 261 MET A O 1
ATOM 2074 N N . ARG A 1 262 ? -2.709 -1.903 -2.432 1.00 97.69 262 ARG A N 1
ATOM 2075 C CA . ARG A 1 262 ? -2.502 -2.578 -3.706 1.00 97.69 262 ARG A CA 1
ATOM 2076 C C . ARG A 1 262 ? -1.230 -2.066 -4.356 1.00 97.69 262 ARG A C 1
ATOM 2078 O O . ARG A 1 262 ? -1.134 -0.883 -4.670 1.00 97.69 262 ARG A O 1
ATOM 2085 N N . PHE A 1 263 ? -0.317 -2.989 -4.612 1.00 97.44 263 PHE A N 1
ATOM 2086 C CA . PHE A 1 263 ? 0.757 -2.820 -5.573 1.00 97.44 263 PHE A CA 1
ATOM 2087 C C . PHE A 1 263 ? 0.285 -3.320 -6.934 1.00 97.44 263 PHE A C 1
ATOM 2089 O O . PHE A 1 263 ? -0.139 -4.473 -7.055 1.00 97.44 263 PHE A O 1
ATOM 2096 N N . TYR A 1 264 ? 0.358 -2.468 -7.944 1.00 96.88 264 TYR A N 1
ATOM 2097 C CA . TYR A 1 264 ? 0.067 -2.791 -9.327 1.00 96.88 264 TYR A CA 1
ATOM 2098 C C . TYR A 1 264 ? 1.337 -2.666 -10.156 1.00 96.88 264 TYR A C 1
ATOM 2100 O O . TYR A 1 264 ? 1.938 -1.600 -10.197 1.00 96.88 264 TYR A O 1
ATOM 2108 N N . LEU A 1 265 ? 1.725 -3.745 -10.826 1.00 95.06 265 LEU A N 1
ATOM 2109 C CA . LEU A 1 265 ? 2.839 -3.767 -11.760 1.00 95.06 265 LEU A CA 1
ATOM 2110 C C . LEU A 1 265 ? 2.332 -4.233 -13.119 1.00 95.06 265 LEU A C 1
ATOM 2112 O O . LEU A 1 265 ? 1.821 -5.344 -13.254 1.00 95.06 265 LEU A O 1
ATOM 2116 N N . ARG A 1 266 ? 2.538 -3.414 -14.141 1.00 93.12 266 ARG A N 1
ATOM 2117 C CA . ARG A 1 266 ? 2.375 -3.790 -15.543 1.00 93.12 266 ARG A CA 1
ATOM 2118 C C . ARG A 1 266 ? 3.702 -3.573 -16.236 1.00 93.12 266 ARG A C 1
ATOM 2120 O O . ARG A 1 266 ? 4.216 -2.465 -16.233 1.00 93.12 266 ARG A O 1
ATOM 2127 N N . ILE A 1 267 ? 4.218 -4.616 -16.868 1.00 89.88 267 ILE A N 1
ATOM 2128 C CA . ILE A 1 267 ? 5.343 -4.507 -17.792 1.00 89.88 267 ILE A CA 1
ATOM 2129 C C . ILE A 1 267 ? 4.772 -4.738 -19.180 1.00 89.88 267 ILE A C 1
ATOM 2131 O O . ILE A 1 267 ? 4.264 -5.826 -19.470 1.00 89.88 267 ILE A O 1
ATOM 2135 N N . ASP A 1 268 ? 4.832 -3.721 -20.031 1.00 86.25 268 ASP A N 1
ATOM 2136 C CA . ASP A 1 268 ? 4.143 -3.733 -21.312 1.00 86.25 268 ASP A CA 1
ATOM 2137 C C . ASP A 1 268 ? 4.567 -4.933 -22.163 1.00 86.25 268 ASP A C 1
ATOM 2139 O O . ASP A 1 268 ? 5.748 -5.222 -22.355 1.00 86.25 268 ASP A O 1
ATOM 2143 N N . ARG A 1 269 ? 3.564 -5.650 -22.688 1.00 84.25 269 ARG A N 1
ATOM 2144 C CA . ARG A 1 269 ? 3.703 -6.894 -23.472 1.00 84.25 269 ARG A CA 1
ATOM 2145 C C . ARG A 1 269 ? 4.340 -8.084 -22.734 1.00 84.25 269 ARG A C 1
ATOM 2147 O O . ARG A 1 269 ? 4.473 -9.140 -23.348 1.00 84.25 269 ARG A O 1
ATOM 2154 N N . VAL A 1 270 ? 4.702 -7.953 -21.457 1.00 85.25 270 VAL A N 1
ATOM 2155 C CA . VAL A 1 270 ? 5.336 -9.019 -20.667 1.00 85.25 270 VAL A CA 1
ATOM 2156 C C . VAL A 1 270 ? 4.342 -9.622 -19.674 1.00 85.25 270 VAL A C 1
ATOM 2158 O O . VAL A 1 270 ? 3.836 -10.720 -19.911 1.00 85.25 270 VAL A O 1
ATOM 2161 N N . LEU A 1 271 ? 4.031 -8.923 -18.580 1.00 90.19 271 LEU A N 1
ATOM 2162 C CA . LEU A 1 271 ? 3.195 -9.447 -17.496 1.00 90.19 271 LEU A CA 1
ATOM 2163 C C . LEU A 1 271 ? 2.454 -8.347 -16.743 1.00 90.19 271 LEU A C 1
ATOM 2165 O O . LEU A 1 271 ? 2.804 -7.168 -16.821 1.00 90.19 271 LEU A O 1
ATOM 2169 N N . ILE A 1 272 ? 1.448 -8.773 -15.987 1.00 93.38 272 ILE A N 1
ATOM 2170 C CA . ILE A 1 272 ? 0.766 -7.973 -14.976 1.00 93.38 272 ILE A CA 1
ATOM 2171 C C . ILE A 1 272 ? 0.842 -8.722 -13.653 1.00 93.38 272 ILE A C 1
ATOM 2173 O O . ILE A 1 272 ? 0.513 -9.908 -13.594 1.00 93.38 272 ILE A O 1
ATOM 2177 N N . ARG A 1 273 ? 1.231 -8.015 -12.595 1.00 94.00 273 ARG A N 1
ATOM 2178 C CA . ARG A 1 273 ? 1.310 -8.504 -11.220 1.00 94.00 273 ARG A CA 1
ATOM 2179 C C . ARG A 1 273 ? 0.526 -7.567 -10.307 1.00 94.00 273 ARG A C 1
ATOM 2181 O O . ARG A 1 273 ? 0.633 -6.348 -10.402 1.00 94.00 273 ARG A O 1
ATOM 2188 N N . VAL A 1 274 ? -0.254 -8.147 -9.403 1.00 96.12 274 VAL A N 1
ATOM 2189 C CA . VAL A 1 274 ? -0.965 -7.423 -8.348 1.00 96.12 274 VAL A CA 1
ATOM 2190 C C . VAL A 1 274 ? -0.611 -8.040 -7.004 1.00 96.12 274 VAL A C 1
ATOM 2192 O O . VAL A 1 274 ? -0.873 -9.226 -6.795 1.00 96.12 274 VAL A O 1
ATOM 2195 N N . CYS A 1 275 ? -0.076 -7.238 -6.083 1.00 96.06 275 CYS A N 1
ATOM 2196 C CA . CYS A 1 275 ? 0.068 -7.626 -4.680 1.00 96.06 275 CYS A CA 1
ATOM 2197 C C . CYS A 1 275 ? -0.941 -6.842 -3.842 1.00 96.06 275 CYS A C 1
ATOM 2199 O O . CYS A 1 275 ? -0.866 -5.620 -3.753 1.00 96.06 275 CYS A O 1
ATOM 2201 N N . ASP A 1 276 ? -1.870 -7.546 -3.207 1.00 96.81 276 ASP A N 1
ATOM 2202 C CA . ASP A 1 276 ? -2.887 -6.950 -2.349 1.00 96.81 276 ASP A CA 1
ATOM 2203 C C . ASP A 1 276 ? -2.625 -7.291 -0.888 1.00 96.81 276 ASP A C 1
ATOM 2205 O O . ASP A 1 276 ? -2.447 -8.458 -0.548 1.00 96.81 276 ASP A O 1
ATOM 2209 N N . THR A 1 277 ? -2.713 -6.284 -0.025 1.00 97.31 277 THR A N 1
ATOM 2210 C CA . THR A 1 277 ? -2.913 -6.445 1.417 1.00 97.31 277 THR A CA 1
ATOM 2211 C C . THR A 1 277 ? -4.289 -5.906 1.771 1.00 97.31 277 THR A C 1
ATOM 2213 O O . THR A 1 277 ? -4.523 -4.696 1.749 1.00 97.31 277 THR A O 1
ATOM 2216 N N . ARG A 1 278 ? -5.214 -6.814 2.068 1.00 96.75 278 ARG A N 1
ATOM 2217 C CA . ARG A 1 278 ? -6.559 -6.502 2.548 1.00 96.75 278 ARG A CA 1
ATOM 2218 C C . ARG A 1 278 ? -6.554 -6.512 4.060 1.00 96.75 278 ARG A C 1
ATOM 2220 O O . ARG A 1 278 ? -5.997 -7.418 4.671 1.00 96.75 278 ARG A O 1
ATOM 2227 N N . ILE A 1 279 ? -7.197 -5.519 4.647 1.00 95.88 279 ILE A N 1
ATOM 2228 C CA . ILE A 1 279 ? -7.365 -5.406 6.084 1.00 95.88 279 ILE A CA 1
ATOM 2229 C C . ILE A 1 279 ? -8.841 -5.216 6.384 1.00 95.88 279 ILE A C 1
ATOM 2231 O O . ILE A 1 279 ? -9.474 -4.326 5.818 1.00 95.88 279 ILE A O 1
ATOM 2235 N N . LEU A 1 280 ? -9.368 -6.030 7.289 1.00 95.62 280 LEU A N 1
ATOM 2236 C CA . LEU A 1 280 ? -10.721 -5.923 7.812 1.00 95.62 280 LEU A CA 1
ATOM 2237 C C . LEU A 1 280 ? -10.650 -5.864 9.337 1.00 95.62 280 LEU A C 1
ATOM 2239 O O . LEU A 1 280 ? -9.999 -6.702 9.956 1.00 95.62 280 LEU A O 1
ATOM 2243 N N . GLY A 1 281 ? -11.331 -4.902 9.946 1.00 94.62 281 GLY A N 1
ATOM 2244 C CA . GLY A 1 281 ? -11.542 -4.898 11.390 1.00 94.62 281 GLY A CA 1
ATOM 2245 C C . GLY A 1 281 ? -12.999 -4.626 11.705 1.00 94.62 281 GLY A C 1
ATOM 2246 O O . GLY A 1 281 ? -13.559 -3.623 11.252 1.00 94.62 281 GLY A O 1
ATOM 2247 N N . ASP A 1 282 ? -13.601 -5.525 12.477 1.00 92.62 282 ASP A N 1
ATOM 2248 C CA . ASP A 1 282 ? -14.938 -5.320 13.012 1.00 92.62 282 ASP A CA 1
ATOM 2249 C C . ASP A 1 282 ? -14.880 -4.502 14.286 1.00 92.62 282 ASP A C 1
ATOM 2251 O O . ASP A 1 282 ? -13.967 -4.636 15.109 1.00 92.62 282 ASP A O 1
ATOM 2255 N N . ASN A 1 283 ? -15.892 -3.659 14.457 1.00 87.25 283 ASN A N 1
ATOM 2256 C CA . ASN A 1 283 ? -16.006 -2.865 15.661 1.00 87.25 283 ASN A CA 1
ATOM 2257 C C . ASN A 1 283 ? -16.044 -3.781 16.889 1.00 87.25 283 ASN A C 1
ATOM 2259 O O . ASN A 1 283 ? -16.817 -4.736 16.936 1.00 87.25 283 ASN A O 1
ATOM 2263 N N . ASP A 1 284 ? -15.214 -3.471 17.883 1.00 78.50 284 ASP A N 1
ATOM 2264 C CA . ASP A 1 284 ? -15.152 -4.177 19.168 1.00 78.50 284 ASP A CA 1
ATOM 2265 C C . ASP A 1 284 ? -14.775 -5.679 19.107 1.00 78.50 284 ASP A C 1
ATOM 2267 O O . ASP A 1 284 ? -14.804 -6.350 20.137 1.00 78.50 284 ASP A O 1
ATOM 2271 N N . GLN A 1 285 ? -14.342 -6.208 17.953 1.00 83.81 285 GLN A N 1
ATOM 2272 C CA . GLN A 1 285 ? -13.879 -7.601 17.817 1.00 83.81 285 GLN A CA 1
ATOM 2273 C C . GLN A 1 285 ? -12.504 -7.842 18.472 1.00 83.81 285 GLN A C 1
ATOM 2275 O O . GLN A 1 285 ? -12.153 -8.974 18.801 1.00 83.81 285 GLN A O 1
ATOM 2280 N N . GLY A 1 286 ? -11.734 -6.774 18.707 1.00 87.88 286 GLY A N 1
ATOM 2281 C CA . GLY A 1 286 ? -10.469 -6.825 19.447 1.00 87.88 286 GLY A CA 1
ATOM 2282 C C . GLY A 1 286 ? -9.268 -7.331 18.645 1.00 87.88 286 GLY A C 1
ATOM 2283 O O . GLY A 1 286 ? -8.181 -7.436 19.200 1.00 87.88 286 GLY A O 1
ATOM 2284 N N . TYR A 1 287 ? -9.430 -7.603 17.351 1.00 93.44 287 TYR A N 1
ATOM 2285 C CA . TYR A 1 287 ? -8.341 -7.902 16.424 1.00 93.44 287 TYR A CA 1
ATOM 2286 C C . TYR A 1 287 ? -8.649 -7.346 15.034 1.00 93.44 287 TYR A C 1
ATOM 2288 O O . TYR A 1 287 ? -9.771 -6.931 14.744 1.00 93.44 287 TYR A O 1
ATOM 2296 N N . ILE A 1 288 ? -7.634 -7.333 14.179 1.00 95.88 288 ILE A N 1
ATOM 2297 C CA . ILE A 1 288 ? -7.740 -6.984 12.764 1.00 95.88 288 ILE A CA 1
ATOM 2298 C C . ILE A 1 288 ? -7.351 -8.215 11.941 1.00 95.88 288 ILE A C 1
ATOM 2300 O O . ILE A 1 288 ? -6.320 -8.830 12.207 1.00 95.88 288 ILE A O 1
ATOM 2304 N N . LEU A 1 289 ? -8.146 -8.559 10.930 1.00 96.44 289 LEU A N 1
ATOM 2305 C CA . LEU A 1 289 ? -7.786 -9.552 9.921 1.00 96.44 289 LEU A CA 1
ATOM 2306 C C . LEU A 1 289 ? -6.964 -8.900 8.817 1.00 96.44 289 LEU A C 1
ATOM 2308 O O . LEU A 1 289 ? -7.352 -7.866 8.271 1.00 96.44 289 LEU A O 1
ATOM 2312 N N . ARG A 1 290 ? -5.845 -9.529 8.468 1.00 97.06 290 ARG A N 1
ATOM 2313 C CA . ARG A 1 290 ? -4.974 -9.144 7.362 1.00 97.06 290 ARG A CA 1
ATOM 2314 C C . ARG A 1 290 ? -4.824 -10.313 6.400 1.00 97.06 290 ARG A C 1
ATOM 2316 O O . ARG A 1 290 ? -4.333 -11.367 6.780 1.00 97.06 290 ARG A O 1
ATOM 2323 N N . GLU A 1 291 ? -5.159 -10.090 5.138 1.00 96.81 291 GLU A N 1
ATOM 2324 C CA . GLU A 1 291 ? -4.886 -11.031 4.054 1.00 96.81 291 GLU A CA 1
ATOM 2325 C C . GLU A 1 291 ? -3.906 -10.418 3.071 1.00 96.81 291 GLU A C 1
ATOM 2327 O O . GLU A 1 291 ? -4.163 -9.360 2.492 1.00 96.81 291 GLU A O 1
ATOM 2332 N N . TRP A 1 292 ? -2.797 -11.104 2.841 1.00 96.94 292 TRP A N 1
ATOM 2333 C CA . TRP A 1 292 ? -1.843 -10.750 1.805 1.00 96.94 292 TRP A CA 1
ATOM 2334 C C . TRP A 1 292 ? -1.951 -11.750 0.657 1.00 96.94 292 TRP A C 1
ATOM 2336 O O . TRP A 1 292 ? -2.045 -12.954 0.886 1.00 96.94 292 TRP A O 1
ATOM 2346 N N . SER A 1 293 ? -1.941 -11.266 -0.582 1.00 95.81 293 SER A N 1
ATOM 2347 C CA . SER A 1 293 ? -2.008 -12.112 -1.774 1.00 95.81 293 SER A CA 1
ATOM 2348 C C . SER A 1 293 ? -1.221 -11.514 -2.928 1.00 95.81 293 SER A C 1
ATOM 2350 O O . SER A 1 293 ? -1.233 -10.298 -3.111 1.00 95.81 293 SER A O 1
ATOM 2352 N N . ILE A 1 294 ? -0.617 -12.368 -3.745 1.00 95.31 294 ILE A N 1
ATOM 2353 C CA . ILE A 1 294 ? 0.024 -11.994 -5.006 1.00 95.31 294 ILE A CA 1
ATOM 2354 C C . ILE A 1 294 ? -0.600 -12.786 -6.153 1.00 95.31 294 ILE A C 1
ATOM 2356 O O . ILE A 1 294 ? -0.779 -14.005 -6.086 1.00 95.31 294 ILE A O 1
ATOM 2360 N N . ARG A 1 295 ? -0.958 -12.062 -7.209 1.00 95.12 295 ARG A N 1
ATOM 2361 C CA . ARG A 1 295 ? -1.520 -12.597 -8.445 1.00 95.12 295 ARG A CA 1
ATOM 2362 C C . ARG A 1 295 ? -0.698 -12.116 -9.622 1.00 95.12 295 ARG A C 1
ATOM 2364 O O . ARG A 1 295 ? -0.291 -10.958 -9.641 1.00 95.12 295 ARG A O 1
ATOM 2371 N N . GLU A 1 296 ? -0.484 -12.973 -10.608 1.00 93.56 296 GLU A N 1
ATOM 2372 C CA . GLU A 1 296 ? 0.316 -12.627 -11.782 1.00 93.56 296 GLU A CA 1
ATOM 2373 C C . GLU A 1 296 ? -0.115 -13.422 -13.007 1.00 93.56 296 GLU A C 1
ATOM 2375 O O . GLU A 1 296 ? -0.354 -14.620 -12.916 1.00 93.56 296 GLU A O 1
ATOM 2380 N N . ALA A 1 297 ? -0.162 -12.770 -14.165 1.00 91.69 297 ALA A N 1
ATOM 2381 C CA . ALA A 1 297 ? -0.317 -13.436 -15.452 1.00 91.69 297 ALA A CA 1
ATOM 2382 C C . ALA A 1 297 ? 0.548 -12.762 -16.515 1.00 91.69 297 ALA A C 1
ATOM 2384 O O . ALA A 1 297 ? 0.842 -11.565 -16.440 1.00 91.69 297 ALA A O 1
ATOM 2385 N N . LYS A 1 298 ? 0.898 -13.514 -17.561 1.00 89.69 298 LYS A N 1
ATOM 2386 C CA . LYS A 1 298 ? 1.503 -12.932 -18.761 1.00 89.69 298 LYS A CA 1
ATOM 2387 C C . LYS A 1 298 ? 0.436 -12.163 -19.526 1.00 89.69 298 LYS A C 1
ATOM 2389 O O . LYS A 1 298 ? -0.704 -12.612 -19.629 1.00 89.69 298 LYS A O 1
ATOM 2394 N N . ILE A 1 299 ? 0.814 -11.046 -20.143 1.00 89.44 299 ILE A N 1
ATOM 2395 C CA . ILE A 1 299 ? -0.130 -10.267 -20.964 1.00 89.44 299 ILE A CA 1
ATOM 2396 C C . ILE A 1 299 ? -0.662 -11.106 -22.136 1.00 89.44 299 ILE A C 1
ATOM 2398 O O . ILE A 1 299 ? -1.824 -10.970 -22.509 1.00 89.44 299 ILE A O 1
ATOM 2402 N N . ALA A 1 300 ? 0.148 -12.030 -22.663 1.00 89.44 300 ALA A N 1
ATOM 2403 C CA . ALA A 1 300 ? -0.269 -12.968 -23.704 1.00 89.44 300 ALA A CA 1
ATOM 2404 C C . ALA A 1 300 ? -1.466 -13.851 -23.289 1.00 89.44 300 ALA A C 1
ATOM 2406 O O . ALA A 1 300 ? -2.337 -14.117 -24.114 1.00 89.44 300 ALA A O 1
ATOM 2407 N N . ASP A 1 301 ? -1.547 -14.248 -22.015 1.00 90.31 301 ASP A N 1
ATOM 2408 C CA . ASP A 1 301 ? -2.625 -15.102 -21.490 1.00 90.31 301 ASP A CA 1
ATOM 2409 C C . ASP A 1 301 ? -3.916 -14.297 -21.222 1.00 90.31 301 ASP A C 1
ATOM 2411 O O . ASP A 1 301 ? -5.018 -14.844 -21.137 1.00 90.31 301 ASP A O 1
ATOM 2415 N N . LEU A 1 302 ? -3.796 -12.968 -21.149 1.00 91.00 302 LEU A N 1
ATOM 2416 C CA . LEU A 1 302 ? -4.886 -12.021 -20.912 1.00 91.00 302 LEU A CA 1
ATOM 2417 C C . LEU A 1 302 ? -5.484 -11.444 -22.205 1.00 91.00 302 LEU A C 1
ATOM 2419 O O . LEU A 1 302 ? -6.279 -10.510 -22.143 1.00 91.00 302 LEU A O 1
ATOM 2423 N N . GLY A 1 303 ? -5.158 -12.002 -23.376 1.00 88.00 303 GLY A N 1
ATOM 2424 C CA . GLY A 1 303 ? -5.612 -11.488 -24.679 1.00 88.00 303 GLY A CA 1
ATOM 2425 C C . GLY A 1 303 ? -7.133 -11.488 -24.902 1.00 88.00 303 GLY A C 1
ATOM 2426 O O . GLY A 1 303 ? -7.610 -10.908 -25.872 1.00 88.00 303 GLY A O 1
ATOM 2427 N N . HIS A 1 304 ? -7.900 -12.129 -24.017 1.00 89.81 304 HIS A N 1
ATOM 2428 C CA . HIS A 1 304 ? -9.363 -12.096 -24.015 1.00 89.81 304 HIS A CA 1
ATOM 2429 C C . HIS A 1 304 ? -9.944 -10.812 -23.392 1.00 89.81 304 HIS A C 1
ATOM 2431 O O . HIS A 1 304 ? -11.135 -10.546 -23.555 1.00 89.81 304 HIS A O 1
ATOM 2437 N N . LEU A 1 305 ? -9.136 -10.032 -22.665 1.00 92.00 305 LEU A N 1
ATOM 2438 C CA . LEU A 1 305 ? -9.545 -8.771 -22.051 1.00 92.00 305 LEU A CA 1
ATOM 2439 C C . LEU A 1 305 ? -9.332 -7.592 -23.009 1.00 92.00 305 LEU A C 1
ATOM 2441 O O . LEU A 1 305 ? -8.374 -7.592 -23.786 1.00 92.00 305 LEU A O 1
ATOM 2445 N N . PRO A 1 306 ? -10.182 -6.553 -22.938 1.00 92.31 306 PRO A N 1
ATOM 2446 C CA . PRO A 1 306 ? -9.938 -5.319 -23.669 1.00 92.31 306 PRO A CA 1
ATOM 2447 C C . PRO A 1 306 ? -8.674 -4.617 -23.129 1.00 92.31 306 PRO A C 1
ATOM 2449 O O . PRO A 1 306 ? -8.406 -4.698 -21.925 1.00 92.31 306 PRO A O 1
ATOM 2452 N N . PRO A 1 307 ? -7.898 -3.908 -23.971 1.00 88.69 307 PRO A N 1
ATOM 2453 C CA . PRO A 1 307 ? -6.677 -3.223 -23.541 1.00 88.69 307 PRO A CA 1
ATOM 2454 C C . PRO A 1 307 ? -6.888 -2.267 -22.362 1.00 88.69 307 PRO A C 1
ATOM 2456 O O . PRO A 1 307 ? -6.025 -2.165 -21.497 1.00 88.69 307 PRO A O 1
ATOM 2459 N N . GLU A 1 308 ? -8.047 -1.615 -22.280 1.00 91.31 308 GLU A N 1
ATOM 2460 C CA . GLU A 1 308 ? -8.401 -0.694 -21.199 1.00 91.31 308 GLU A CA 1
ATOM 2461 C C . GLU A 1 308 ? -8.476 -1.402 -19.839 1.00 91.31 308 GLU A C 1
ATOM 2463 O O . GLU A 1 308 ? -8.085 -0.830 -18.822 1.00 91.31 308 GLU A O 1
ATOM 2468 N N . ALA A 1 309 ? -8.903 -2.670 -19.813 1.00 91.88 309 ALA A N 1
ATOM 2469 C CA . ALA A 1 309 ? -8.937 -3.457 -18.583 1.00 91.88 309 ALA A CA 1
ATOM 2470 C C . ALA A 1 309 ? -7.525 -3.777 -18.072 1.00 91.88 309 ALA A C 1
ATOM 2472 O O . ALA A 1 309 ? -7.337 -3.894 -16.867 1.00 91.88 309 ALA A O 1
ATOM 2473 N N . LEU A 1 310 ? -6.527 -3.860 -18.963 1.00 90.12 310 LEU A N 1
ATOM 2474 C CA . LEU A 1 310 ? -5.113 -4.037 -18.604 1.00 90.12 310 LEU A CA 1
ATOM 2475 C C . LEU A 1 310 ? -4.476 -2.752 -18.048 1.00 90.12 310 LEU A C 1
ATOM 2477 O O . LEU A 1 310 ? -3.348 -2.784 -17.558 1.00 90.12 310 LEU A O 1
ATOM 2481 N N . LEU A 1 311 ? -5.154 -1.606 -18.144 1.00 90.12 311 LEU A N 1
ATOM 2482 C CA . LEU A 1 311 ? -4.701 -0.349 -17.545 1.00 90.12 311 LEU A CA 1
ATOM 2483 C C . LEU A 1 311 ? -5.274 -0.151 -16.134 1.00 90.12 311 LEU A C 1
ATOM 2485 O O . LEU A 1 311 ? -4.686 0.582 -15.347 1.00 90.12 311 LEU A O 1
ATOM 2489 N N . ASP A 1 312 ? -6.380 -0.821 -15.796 1.00 91.12 312 ASP A N 1
ATOM 2490 C CA . ASP A 1 312 ? -7.049 -0.705 -14.499 1.00 91.12 312 ASP A CA 1
ATOM 2491 C C . ASP A 1 312 ? -6.826 -1.955 -13.644 1.00 91.12 312 ASP A C 1
ATOM 2493 O O . ASP A 1 312 ? -7.384 -3.030 -13.889 1.00 91.12 312 ASP A O 1
ATOM 2497 N N . ALA A 1 313 ? -6.074 -1.780 -12.557 1.00 91.25 313 ALA A N 1
ATOM 2498 C CA . ALA A 1 313 ? -5.773 -2.841 -11.609 1.00 91.25 313 ALA A CA 1
ATOM 2499 C C . ALA A 1 313 ? -7.028 -3.552 -11.061 1.00 91.25 313 ALA A C 1
ATOM 2501 O O . ALA A 1 313 ? -6.968 -4.731 -10.736 1.00 91.25 313 ALA A O 1
ATOM 2502 N N . ASN A 1 314 ? -8.175 -2.873 -10.942 1.00 91.38 314 ASN A N 1
ATOM 2503 C CA . ASN A 1 314 ? -9.421 -3.479 -10.457 1.00 91.38 314 ASN A CA 1
ATOM 2504 C C . ASN A 1 314 ? -10.101 -4.357 -11.507 1.00 91.38 314 ASN A C 1
ATOM 2506 O O . ASN A 1 314 ? -10.741 -5.339 -11.137 1.00 91.38 314 ASN A O 1
ATOM 2510 N N . GLN A 1 315 ? -9.972 -4.007 -12.788 1.00 92.56 315 GLN A N 1
ATOM 2511 C CA . GLN A 1 315 ? -10.602 -4.734 -13.889 1.00 92.56 315 GLN A CA 1
ATOM 2512 C C . GLN A 1 315 ? -9.805 -5.977 -14.277 1.00 92.56 315 GLN A C 1
ATOM 2514 O O . GLN A 1 315 ? -10.403 -7.013 -14.555 1.00 92.56 315 GLN A O 1
ATOM 2519 N N . VAL A 1 316 ? -8.470 -5.903 -14.251 1.00 93.88 316 VAL A N 1
ATOM 2520 C CA . VAL A 1 316 ? -7.613 -7.057 -14.565 1.00 93.88 316 VAL A CA 1
ATOM 2521 C C . VAL A 1 316 ? -7.542 -8.073 -13.423 1.00 93.88 316 VAL A C 1
ATOM 2523 O O . VAL A 1 316 ? -7.443 -9.270 -13.679 1.00 93.88 316 VAL A O 1
ATOM 2526 N N . TRP A 1 317 ? -7.644 -7.627 -12.164 1.00 93.81 317 TRP A N 1
ATOM 2527 C CA . TRP A 1 317 ? -7.465 -8.470 -10.972 1.00 93.81 317 TRP A CA 1
ATOM 2528 C C . TRP A 1 317 ? -8.235 -9.805 -10.969 1.00 93.81 317 TRP A C 1
ATOM 2530 O O . TRP A 1 317 ? -7.619 -10.818 -10.627 1.00 93.81 317 TRP A O 1
ATOM 2540 N N . PRO A 1 318 ? -9.531 -9.869 -11.350 1.00 92.69 318 PRO A N 1
ATOM 2541 C CA . PRO A 1 318 ? -10.291 -11.121 -11.350 1.00 92.69 318 PRO A CA 1
ATOM 2542 C C . PRO A 1 318 ? -9.734 -12.179 -12.309 1.00 92.69 318 PRO A C 1
ATOM 2544 O O . PRO A 1 318 ? -9.960 -13.368 -12.099 1.00 92.69 318 PRO A O 1
ATOM 2547 N N . SER A 1 319 ? -9.010 -11.747 -13.341 1.00 93.44 319 SER A N 1
ATOM 2548 C CA . SER A 1 319 ? -8.461 -12.597 -14.400 1.00 93.44 319 SER A CA 1
ATOM 2549 C C . SER A 1 319 ? -7.043 -13.085 -14.094 1.00 93.44 319 SER A C 1
ATOM 2551 O O . SER A 1 319 ? -6.516 -13.928 -14.817 1.00 93.44 319 SER A O 1
ATOM 2553 N N . LEU A 1 320 ? -6.412 -12.568 -13.033 1.00 93.94 320 LEU A N 1
ATOM 2554 C CA . LEU A 1 320 ? -5.068 -12.967 -12.626 1.00 93.94 320 LEU A CA 1
ATOM 2555 C C . LEU A 1 320 ? -5.127 -14.199 -11.700 1.00 93.94 320 LEU A C 1
ATOM 2557 O O . LEU A 1 320 ? -5.837 -14.162 -10.681 1.00 93.94 320 LEU A O 1
ATOM 2561 N N . PRO A 1 321 ? -4.369 -15.273 -11.991 1.00 94.62 321 PRO A N 1
ATOM 2562 C CA . PRO A 1 321 ? -4.284 -16.436 -11.123 1.00 94.62 321 PRO A CA 1
ATOM 2563 C C . PRO A 1 321 ? -3.549 -16.089 -9.823 1.00 94.62 321 PRO A C 1
ATOM 2565 O O . PRO A 1 321 ? -2.640 -15.257 -9.793 1.00 94.62 321 PRO A O 1
ATOM 2568 N N . LEU A 1 322 ? -3.972 -16.726 -8.732 1.00 94.81 322 LEU A N 1
ATOM 2569 C CA . LEU A 1 322 ? -3.365 -16.579 -7.412 1.00 94.81 322 LEU A CA 1
ATOM 2570 C C . LEU A 1 322 ? -2.092 -17.422 -7.321 1.00 94.81 322 LEU A C 1
ATOM 2572 O O . LEU A 1 322 ? -2.153 -18.629 -7.540 1.00 94.81 322 LEU A O 1
ATOM 2576 N N . LEU A 1 323 ? -0.968 -16.787 -6.983 1.00 92.50 323 LEU A N 1
ATOM 2577 C CA . LEU A 1 323 ? 0.314 -17.470 -6.799 1.00 92.50 323 LEU A CA 1
ATOM 2578 C C . LEU A 1 323 ? 0.578 -17.810 -5.330 1.00 92.50 323 LEU A C 1
ATOM 2580 O O . LEU A 1 323 ? 0.952 -18.932 -5.008 1.00 92.50 323 LEU A O 1
ATOM 2584 N N . GLU A 1 324 ? 0.381 -16.843 -4.437 1.00 93.31 324 GLU A N 1
ATOM 2585 C CA . GLU A 1 324 ? 0.635 -16.992 -3.002 1.00 93.31 324 GLU A CA 1
ATOM 2586 C C . GLU A 1 324 ? -0.395 -16.157 -2.229 1.00 93.31 324 GLU A C 1
ATOM 2588 O O . GLU A 1 324 ? -0.778 -15.062 -2.654 1.00 93.31 324 GLU A O 1
ATOM 2593 N N . SER A 1 325 ? -0.857 -16.682 -1.095 1.00 94.81 325 SER A N 1
ATOM 2594 C CA . SER A 1 325 ? -1.734 -15.979 -0.160 1.00 94.81 325 SER A CA 1
ATOM 2595 C C . SER A 1 325 ? -1.445 -16.395 1.274 1.00 94.81 325 SER A C 1
ATOM 2597 O O . SER A 1 325 ? -1.148 -17.561 1.525 1.00 94.81 325 SER A O 1
ATOM 2599 N N . ARG A 1 326 ? -1.598 -15.463 2.213 1.00 95.19 326 ARG A N 1
ATOM 2600 C CA . ARG A 1 326 ? -1.539 -15.726 3.654 1.00 95.19 326 ARG A CA 1
ATOM 2601 C C . ARG A 1 326 ? -2.560 -14.872 4.394 1.00 95.19 326 ARG A C 1
ATOM 2603 O O . ARG A 1 326 ? -2.793 -13.726 4.003 1.00 95.19 326 ARG A O 1
ATOM 2610 N N . SER A 1 327 ? -3.094 -15.422 5.476 1.00 96.31 327 SER A N 1
ATOM 2611 C CA . SER A 1 327 ? -4.054 -14.758 6.355 1.00 96.31 327 SER A CA 1
ATOM 2612 C C . SER A 1 327 ? -3.511 -14.720 7.776 1.00 96.31 327 SER A C 1
ATOM 2614 O O . SER A 1 327 ? -2.961 -15.698 8.285 1.00 96.31 327 SER A O 1
ATOM 2616 N N . GLU A 1 328 ? -3.622 -13.558 8.404 1.00 96.88 328 GLU A N 1
ATOM 2617 C CA . GLU A 1 328 ? -3.042 -13.264 9.708 1.00 96.88 328 GLU A CA 1
ATOM 2618 C C . GLU A 1 328 ? -4.015 -12.425 10.544 1.00 96.88 328 GLU A C 1
ATOM 2620 O O . GLU A 1 328 ? -4.787 -11.618 10.021 1.00 96.88 328 GLU A O 1
ATOM 2625 N N . LYS A 1 329 ? -3.946 -12.582 11.863 1.00 96.38 329 LYS A N 1
ATOM 2626 C CA . LYS A 1 329 ? -4.599 -11.720 12.845 1.00 96.38 329 LYS A CA 1
ATOM 2627 C C . LYS A 1 329 ? -3.580 -10.786 13.462 1.00 96.38 329 LYS A C 1
ATOM 2629 O O . LYS A 1 329 ? -2.527 -11.222 13.915 1.00 96.38 329 LYS A O 1
ATOM 2634 N N . ILE A 1 330 ? -3.928 -9.509 13.523 1.00 96.00 330 ILE A N 1
ATOM 2635 C CA . ILE A 1 330 ? -3.200 -8.495 14.278 1.00 96.00 330 ILE A CA 1
ATOM 2636 C C . ILE A 1 330 ? -3.968 -8.277 15.577 1.00 96.00 330 ILE A C 1
ATOM 2638 O O . ILE A 1 330 ? -5.096 -7.777 15.563 1.00 96.00 330 ILE A O 1
ATOM 2642 N N . ILE A 1 331 ? -3.364 -8.683 16.689 1.00 94.75 331 ILE A N 1
ATOM 2643 C CA . ILE A 1 331 ? -3.995 -8.711 18.009 1.00 94.75 331 ILE A CA 1
ATOM 2644 C C . ILE A 1 331 ? -3.232 -7.752 18.928 1.00 94.75 331 ILE A C 1
ATOM 2646 O O . ILE A 1 331 ? -2.005 -7.849 19.018 1.00 94.75 331 ILE A O 1
ATOM 2650 N N . PRO A 1 332 ? -3.906 -6.825 19.626 1.00 91.62 332 PRO A N 1
ATOM 2651 C CA . PRO A 1 332 ? -3.255 -5.988 20.620 1.00 91.62 332 PRO A CA 1
ATOM 2652 C C . PRO A 1 332 ? -2.605 -6.821 21.719 1.00 91.62 332 PRO A C 1
ATOM 2654 O O . PRO A 1 332 ? -3.216 -7.736 22.271 1.00 91.62 332 PRO A O 1
ATOM 2657 N N . LEU A 1 333 ? -1.364 -6.483 22.063 1.00 84.62 333 LEU A N 1
ATOM 2658 C CA . LEU A 1 333 ? -0.728 -7.044 23.246 1.00 84.62 333 LEU A CA 1
ATOM 2659 C C . LEU A 1 333 ? -1.447 -6.465 24.467 1.00 84.62 333 LEU A C 1
ATOM 2661 O O . LEU A 1 333 ? -1.547 -5.246 24.611 1.00 84.62 333 LEU A O 1
ATOM 2665 N N . LEU A 1 334 ? -1.970 -7.329 25.337 1.00 68.62 334 LEU A N 1
ATOM 2666 C CA . LEU A 1 334 ? -2.514 -6.895 26.618 1.00 68.62 334 LEU A CA 1
ATOM 2667 C C . LEU A 1 334 ? -1.361 -6.288 27.423 1.00 68.62 334 LEU A C 1
ATOM 2669 O O . LEU A 1 334 ? -0.521 -7.013 27.953 1.00 68.62 334 LEU A O 1
ATOM 2673 N N . SER A 1 335 ? -1.298 -4.962 27.515 1.00 54.31 335 SER A N 1
ATOM 2674 C CA . SER A 1 335 ? -0.591 -4.350 28.627 1.00 54.31 335 SER A CA 1
ATOM 2675 C C . SER A 1 335 ? -1.416 -4.653 29.873 1.00 54.31 335 SER A C 1
ATOM 2677 O O . SER A 1 335 ? -2.617 -4.378 29.917 1.00 54.31 335 SER A O 1
ATOM 2679 N N . GLU A 1 336 ? -0.800 -5.282 30.872 1.00 42.09 336 GLU A N 1
ATOM 2680 C CA . GLU A 1 336 ? -1.383 -5.374 32.205 1.00 42.09 336 GLU A CA 1
ATOM 2681 C C . GLU A 1 336 ? -1.627 -3.942 32.693 1.00 42.09 336 GLU A C 1
ATOM 2683 O O . GLU A 1 336 ? -0.724 -3.265 33.182 1.00 42.09 336 GLU A O 1
ATOM 2688 N N . VAL A 1 337 ? -2.845 -3.434 32.512 1.00 44.56 337 VAL A N 1
ATOM 2689 C CA . VAL A 1 337 ? -3.281 -2.233 33.209 1.00 44.56 337 VAL A CA 1
ATOM 2690 C C . VAL A 1 337 ? -3.453 -2.671 34.653 1.00 44.56 337 VAL A C 1
ATOM 2692 O O . VAL A 1 337 ? -4.484 -3.222 35.034 1.00 44.56 337 VAL A O 1
ATOM 2695 N N . SER A 1 338 ? -2.396 -2.483 35.442 1.00 36.50 338 SER A N 1
ATOM 2696 C CA . SER A 1 338 ? -2.452 -2.550 36.892 1.00 36.50 338 SER A CA 1
ATOM 2697 C C . SER A 1 338 ? -3.544 -1.590 37.354 1.00 36.50 338 SER A C 1
ATOM 2699 O O . SER A 1 338 ? -3.372 -0.372 37.330 1.00 36.50 338 SER A O 1
ATOM 2701 N N . SER A 1 339 ? -4.693 -2.143 37.724 1.00 38.59 339 SER A N 1
ATOM 2702 C CA . SER A 1 339 ? -5.718 -1.441 38.477 1.00 38.59 339 SER A CA 1
ATOM 2703 C C . SER A 1 339 ? -5.120 -1.040 39.826 1.00 38.59 339 SER A C 1
ATOM 2705 O O . SER A 1 339 ? -4.906 -1.903 40.681 1.00 38.59 339 SER A O 1
ATOM 2707 N N . SER A 1 340 ? -4.829 0.246 39.997 1.00 35.97 340 SER A N 1
ATOM 2708 C CA . SER A 1 340 ? -4.470 0.864 41.277 1.00 35.97 340 SER A CA 1
ATOM 2709 C C . SER A 1 340 ? -5.346 2.071 41.534 1.00 35.97 340 SER A C 1
ATOM 2711 O O . SER A 1 340 ? -5.429 2.902 40.599 1.00 35.97 340 SER A O 1
#

Radius of gyration: 31.96 Å; chains: 1; bounding box: 94×81×73 Å

Foldseek 3Di:
DDPVVVVVVVVVVVVVVVDPDDDDPPDDPVVVVVVVVVVVVVVVVVVVVVVVVVVVVVVVVVVVVVVVVVVVVQVVQWDWDWDDAQQKIKIWIFTAWADPDDPDPPVDDPPHLVVVLVVLALAPDDAPTAGQPTKIKIAGNVFPFWIWMDALSVQLNQFDNADAPPQVDDDDPVLCVVCPVVVVVRPHHGHLQSDGLDQTDTTQWDKFFDPDDDDVVVVVDDFDFPDKDKDWRGKHCSVVQWIWTWMKIKTQGNFKIKIKTWTWTDGPQFKTKIWIWIWIDTRPPQKIKIKIWMFMDTVVQVVVDDVVLVVDCVSCVVVTDTDDMTMIITHHDDDPPPDD

Sequence (340 aa):
MTESLKLVVGFVIGMLDNHSRKVSAKSDPTYRFALRCVRFSQSLALSRKVKSVSLCQIMKEQSLRSSEILAHARRRARKQEEFDRGGFHFTAVWDHILESQCSHDETGDTACSRCLFERSLMLPELPEMVFPNNTLTIAFTRYPGCSIQFNALDALKMVSADVLPDVQVAPSTTWQESRRGIAEKAAHPFDWTFTSKYAGTVCGCSVEPTDEIIDVERLKRQEPIGFYSQMTLYEDELADHGTAEMTVRLRAMPTFFFALMRFYLRIDRVLIRVCDTRILGDNDQGYILREWSIREAKIADLGHLPPEALLDANQVWPSLPLLESRSEKIIPLLSEVSSS

pLDDT: mean 76.59, std 21.38, range [34.75, 98.06]

Secondary structure (DSSP, 8-state):
--THHHHHHHHHHHTTTT--S----SS-HHHHHHHHHHHHHHHHHHHHHHHHHHHHHHHHHHHHHHHHHHHHHHHHH-EEEEEEETTEEEEEEE-PPPPSS--S-SS--TT-HHHHHHHH---SS--SEE-TT-EEEEEETTSTT-EEEEEHHHHHHTB-SSS-----SPPPHHHHHHHHHHHTT-SS---TT--B----EEESEEEEE------HHHHHS----SEEEEEEEEEE-TTTTEEEEEEEEEEE-SSEEEEEEEEEEEETTTEEEEEEEEEEEETTSSSEEEEEEEEEEEGGGGTTS-GGGGT-HHHHGGGSPEEEEEEEEEEE--------

InterPro domains:
  IPR007303 TIP41-like protein [PF04176] (129-301)
  IPR051330 Phosphatase regulators and Met sulfoxide reductases [PTHR21021] (76-330)

Organism: Nippostrongylus brasiliensis (NCBI:txid27835)